Protein AF-A0A4Q5WKF8-F1 (afdb_monomer_lite)

Secondary structure (DSSP, 8-state):
-------------SSS--S-----TT-EEEEEEPP-TT-HHHHHHHHHHHHH--S--EEEEEEE-TTS-EEEEEEETTEEEEEEHHHHHHS-EEEEEEE--TT---HHHHHHHHHHTTTPPP-HHHHHHHHHHHHH---TTTHHHHGGGT---------S--TTTGGGS--HHHHHHHHTT-TTGGGS-HHHHHTSTHHHHHHHHHHTS--

pLDDT: mean 74.16, std 19.21, range [32.09, 97.62]

Sequence (211 aa):
MDKGVEAVRKVFAYPGAPAGLELQPGDAVLRRNHFRVTKRMTYVSAGVRLFTACPLNHTAIVSINERGQWVLNEAKWEGIISRPIEEALYEEHTEIVVLRDPRQVDLERIIARANAKVGTPYDLANLTIEQIHYRTGLGLCNAVKWASRGRLQPQPSWIGFTGEAAARRLQCAEYWAWVWERQNWWLYSSAEIWNDGMLHTVFNELKNKPR

Structure (mmCIF, N/CA/C/O backbone):
data_AF-A0A4Q5WKF8-F1
#
_entry.id   AF-A0A4Q5WKF8-F1
#
loop_
_atom_site.group_PDB
_atom_site.id
_atom_site.type_symbol
_atom_site.label_atom_id
_atom_site.label_alt_id
_atom_site.label_comp_id
_atom_site.label_asym_id
_atom_site.label_entity_id
_atom_site.label_seq_id
_atom_site.pdbx_PDB_ins_code
_atom_site.Cartn_x
_atom_site.Cartn_y
_atom_site.Cartn_z
_atom_site.occupancy
_atom_site.B_iso_or_equiv
_atom_site.auth_seq_id
_atom_site.auth_comp_id
_atom_site.auth_asym_id
_atom_site.auth_atom_id
_atom_site.pdbx_PDB_model_num
ATOM 1 N N . MET A 1 1 ? 0.429 -28.318 0.305 1.00 32.66 1 MET A N 1
ATOM 2 C CA . MET A 1 1 ? -0.932 -28.008 -0.178 1.00 32.66 1 MET A CA 1
ATOM 3 C C . MET A 1 1 ? -1.133 -26.522 0.026 1.00 32.66 1 MET A C 1
ATOM 5 O O . MET A 1 1 ? -1.331 -26.107 1.163 1.00 32.66 1 MET A O 1
ATOM 9 N N . ASP A 1 2 ? -0.968 -25.733 -1.035 1.00 33.34 2 ASP A N 1
ATOM 10 C CA . ASP A 1 2 ? -1.206 -24.291 -0.992 1.00 33.34 2 ASP A CA 1
ATOM 11 C C . ASP A 1 2 ? -2.693 -24.059 -0.750 1.00 33.34 2 ASP A C 1
ATOM 13 O O . ASP A 1 2 ? -3.530 -24.327 -1.612 1.00 33.34 2 ASP A O 1
ATOM 17 N N . LYS A 1 3 ? -3.035 -23.619 0.462 1.00 35.50 3 LYS A N 1
ATOM 18 C CA . LYS A 1 3 ? -4.363 -23.083 0.743 1.00 35.50 3 LYS A CA 1
ATOM 19 C C . LYS A 1 3 ? -4.459 -21.784 -0.051 1.00 35.50 3 LYS A C 1
ATOM 21 O O . LYS A 1 3 ? -3.870 -20.780 0.340 1.00 35.50 3 LYS A O 1
ATOM 26 N N . GLY A 1 4 ? -5.088 -21.880 -1.221 1.00 34.44 4 GLY A N 1
ATOM 27 C CA . GLY A 1 4 ? -5.257 -20.781 -2.160 1.00 34.44 4 GLY A CA 1
ATOM 28 C C . GLY A 1 4 ? -5.801 -19.538 -1.465 1.00 34.44 4 GLY A C 1
ATOM 29 O O . GLY A 1 4 ? -6.625 -19.629 -0.557 1.00 34.44 4 GLY A O 1
ATOM 30 N N . VAL A 1 5 ? -5.295 -18.383 -1.889 1.00 40.94 5 VAL A N 1
ATOM 31 C CA . VAL A 1 5 ? -5.781 -17.065 -1.483 1.00 40.94 5 VAL A CA 1
ATOM 32 C C . VAL A 1 5 ? -7.284 -17.006 -1.749 1.00 40.94 5 VAL A C 1
ATOM 34 O O . VAL A 1 5 ? -7.710 -17.076 -2.901 1.00 40.94 5 VAL A O 1
ATOM 37 N N . GLU A 1 6 ? -8.090 -16.882 -0.696 1.00 42.62 6 GLU A N 1
ATOM 38 C CA . GLU A 1 6 ? -9.516 -16.610 -0.836 1.00 42.62 6 GLU A CA 1
ATOM 39 C C . GLU A 1 6 ? -9.659 -15.120 -1.162 1.00 42.62 6 GLU A C 1
ATOM 41 O O . GLU A 1 6 ? -9.691 -14.258 -0.284 1.00 42.62 6 GLU A O 1
ATOM 46 N N . ALA A 1 7 ? -9.643 -14.790 -2.455 1.00 43.25 7 ALA A N 1
ATOM 47 C CA . ALA A 1 7 ? -9.924 -13.439 -2.911 1.00 43.25 7 ALA A CA 1
ATOM 48 C C . ALA A 1 7 ? -11.396 -13.148 -2.601 1.00 43.25 7 ALA A C 1
ATOM 50 O O . ALA A 1 7 ? -12.294 -13.564 -3.337 1.00 43.25 7 ALA A O 1
ATOM 51 N N . VAL A 1 8 ? -11.662 -12.466 -1.486 1.00 43.28 8 VAL A N 1
ATOM 52 C CA . VAL A 1 8 ? -13.023 -12.068 -1.134 1.00 43.28 8 VAL A CA 1
ATOM 53 C C . VAL A 1 8 ? -13.490 -11.016 -2.138 1.00 43.28 8 VAL A C 1
ATOM 55 O O . VAL A 1 8 ? -13.253 -9.817 -2.009 1.00 43.28 8 VAL A O 1
ATOM 58 N N . ARG A 1 9 ? -14.163 -11.487 -3.190 1.00 44.41 9 ARG A N 1
ATOM 59 C CA . ARG A 1 9 ? -14.850 -10.648 -4.167 1.00 44.41 9 ARG A CA 1
ATOM 60 C C . ARG A 1 9 ? -15.985 -9.911 -3.474 1.00 44.41 9 ARG A C 1
ATOM 62 O O . ARG A 1 9 ? -17.041 -10.492 -3.253 1.00 44.41 9 ARG A O 1
ATOM 69 N N . LYS A 1 10 ? -15.814 -8.612 -3.251 1.00 43.94 10 LYS A N 1
ATOM 70 C CA . LYS A 1 10 ? -16.916 -7.643 -3.252 1.00 43.94 10 LYS A CA 1
ATOM 71 C C . LYS A 1 10 ? -16.372 -6.295 -3.719 1.00 43.94 10 LYS A C 1
ATOM 73 O O . LYS A 1 10 ? -15.644 -5.610 -3.009 1.00 43.94 10 LYS A O 1
ATOM 78 N N . VAL A 1 11 ? -16.711 -5.962 -4.964 1.00 40.44 11 VAL A N 1
ATOM 79 C CA . VAL A 1 11 ? -16.582 -4.612 -5.510 1.00 40.44 11 VAL A CA 1
ATOM 80 C C . VAL A 1 11 ? -17.665 -3.774 -4.852 1.00 40.44 11 VAL A C 1
ATOM 82 O O . VAL A 1 11 ? -18.850 -4.055 -5.026 1.00 40.44 11 VAL A O 1
ATOM 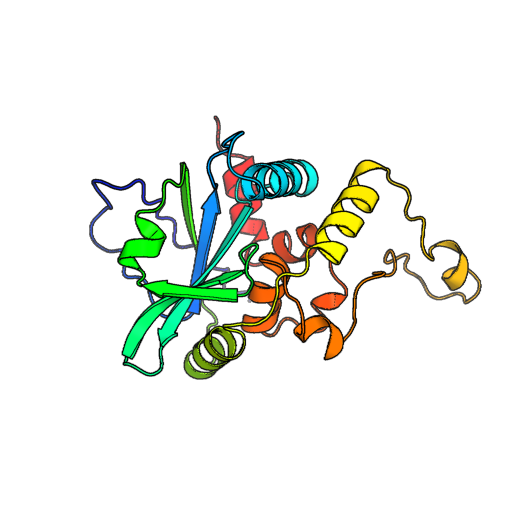85 N N . PHE A 1 12 ? -17.268 -2.760 -4.093 1.00 38.00 12 PHE A N 1
ATOM 86 C CA . PHE A 1 12 ? -18.194 -1.737 -3.635 1.00 38.00 12 PHE A CA 1
ATOM 87 C C . PHE A 1 12 ? -18.189 -0.584 -4.631 1.00 38.00 12 PHE A C 1
ATOM 89 O O . PHE A 1 12 ? -17.244 0.198 -4.689 1.00 38.00 12 PHE A O 1
ATOM 96 N N . ALA A 1 13 ? -19.264 -0.484 -5.407 1.00 33.00 13 ALA A N 1
ATOM 97 C CA . ALA A 1 13 ? -19.750 0.808 -5.859 1.00 33.00 13 ALA A CA 1
ATOM 98 C C . ALA A 1 13 ? -20.693 1.314 -4.755 1.00 33.00 13 ALA A C 1
ATOM 100 O O . ALA A 1 13 ? -21.715 0.687 -4.482 1.00 33.00 13 ALA A O 1
ATOM 101 N N . TYR A 1 14 ? -20.331 2.386 -4.053 1.00 36.75 14 TYR A N 1
ATOM 102 C CA . TYR A 1 14 ? -21.284 3.099 -3.192 1.00 36.75 14 TYR A CA 1
ATOM 103 C C . TYR A 1 14 ? -22.139 4.025 -4.075 1.00 36.75 14 TYR A C 1
ATOM 105 O O . TYR A 1 14 ? -21.575 4.606 -5.005 1.00 36.75 14 TYR A O 1
ATOM 113 N N . PRO A 1 15 ? -23.455 4.206 -3.830 1.00 32.09 15 PRO A N 1
ATOM 114 C CA . PRO A 1 15 ? -24.290 3.741 -2.715 1.00 32.09 15 PRO A CA 1
ATOM 115 C C . PRO A 1 15 ? -25.049 2.434 -3.031 1.00 32.09 15 PRO A C 1
ATOM 117 O O . PRO A 1 15 ? -25.553 2.261 -4.136 1.00 32.09 15 PRO A O 1
ATOM 120 N N . GLY A 1 16 ? -25.170 1.532 -2.044 1.00 38.59 16 GLY A N 1
ATOM 121 C CA . GLY A 1 16 ? -25.782 0.198 -2.216 1.00 38.59 16 GLY A CA 1
ATOM 122 C C . GLY A 1 16 ? -24.830 -0.984 -1.988 1.00 38.59 16 GLY A C 1
ATOM 123 O O . GLY A 1 16 ? -25.046 -2.067 -2.527 1.00 38.59 16 GLY A O 1
ATOM 124 N N . ALA A 1 17 ? -23.771 -0.782 -1.201 1.00 38.81 17 ALA A N 1
ATOM 125 C CA . ALA A 1 17 ? -22.852 -1.831 -0.781 1.00 38.81 17 ALA A CA 1
ATOM 126 C C . ALA A 1 17 ? -23.613 -3.073 -0.254 1.00 38.81 17 ALA A C 1
ATOM 128 O O . ALA A 1 17 ? -24.412 -2.925 0.672 1.00 38.81 17 ALA A O 1
ATOM 129 N N . PRO A 1 18 ? -23.415 -4.290 -0.813 1.00 40.78 18 PRO A N 1
ATOM 130 C CA . PRO A 1 18 ? -24.124 -5.477 -0.346 1.00 40.78 18 PRO A CA 1
ATOM 131 C C . PRO A 1 18 ? -23.857 -5.712 1.139 1.00 40.78 18 PRO A C 1
ATOM 133 O O . PRO A 1 18 ? -22.703 -5.689 1.573 1.00 40.78 18 PRO A O 1
ATOM 136 N N . ALA A 1 19 ? -24.918 -5.998 1.894 1.00 44.06 19 ALA A N 1
ATOM 137 C CA . ALA A 1 19 ? -24.825 -6.406 3.289 1.00 44.06 19 ALA A CA 1
ATOM 138 C C . ALA A 1 19 ? -23.724 -7.478 3.475 1.00 44.06 19 ALA A C 1
ATOM 140 O O . ALA A 1 19 ? -23.649 -8.461 2.725 1.00 44.06 19 ALA A O 1
ATOM 141 N N . GLY A 1 20 ? -22.827 -7.259 4.442 1.00 55.19 20 GLY A N 1
ATOM 142 C CA . GLY A 1 20 ? -21.888 -8.275 4.926 1.00 55.19 20 GLY A CA 1
ATOM 143 C C . GLY A 1 20 ? -20.541 -8.403 4.203 1.00 55.19 20 GLY A C 1
ATOM 144 O O . GLY A 1 20 ? -20.123 -9.526 3.940 1.00 55.19 20 GLY A O 1
ATOM 145 N N . LEU A 1 21 ? -19.849 -7.313 3.844 1.00 65.81 21 LEU A N 1
ATOM 146 C CA . LEU A 1 21 ? -18.374 -7.346 3.862 1.00 65.81 21 LEU A CA 1
ATOM 147 C C . LEU A 1 21 ? -17.905 -6.393 4.952 1.00 65.81 21 LEU A C 1
ATOM 149 O O . LEU A 1 21 ? -18.033 -5.178 4.817 1.00 65.81 21 LEU A O 1
ATOM 153 N N . GLU A 1 22 ? -17.396 -6.966 6.030 1.00 84.25 22 GLU A N 1
ATOM 154 C CA . GLU A 1 22 ? -16.802 -6.219 7.126 1.00 84.25 22 GLU A CA 1
ATOM 155 C C . GLU A 1 22 ? -15.297 -6.113 6.867 1.00 84.25 22 GLU A C 1
ATOM 157 O O . GLU A 1 22 ? -14.597 -7.131 6.757 1.00 84.25 22 GLU A O 1
ATOM 162 N N . LEU A 1 23 ? -14.820 -4.877 6.690 1.00 87.81 23 LEU A N 1
ATOM 163 C CA . LEU A 1 23 ? -13.389 -4.604 6.606 1.00 87.81 23 LEU A CA 1
ATOM 164 C C . LEU A 1 23 ? -12.732 -5.038 7.912 1.00 87.81 23 LEU A C 1
ATOM 166 O O . LEU A 1 23 ? -13.283 -4.838 8.991 1.00 87.81 23 LEU A O 1
ATOM 170 N N . GLN A 1 24 ? -11.544 -5.614 7.807 1.00 91.25 24 GLN A N 1
ATOM 171 C CA . GLN A 1 24 ? -10.726 -5.993 8.949 1.00 91.25 24 GLN A CA 1
ATOM 172 C C . GLN A 1 24 ? -9.378 -5.295 8.850 1.00 91.25 24 GLN A C 1
ATOM 174 O O . GLN A 1 24 ? -8.923 -4.999 7.740 1.00 91.25 24 GLN A O 1
ATOM 179 N N . PRO A 1 25 ? -8.709 -5.020 9.982 1.00 92.06 25 PRO A N 1
ATOM 180 C CA . PRO A 1 25 ? -7.346 -4.533 9.932 1.00 92.06 25 PRO A CA 1
ATOM 181 C C . PRO A 1 25 ? -6.483 -5.493 9.107 1.00 92.06 25 PRO A C 1
ATOM 183 O O . PRO A 1 25 ? -6.749 -6.690 9.020 1.00 92.06 25 PRO A O 1
ATOM 186 N N . GLY A 1 26 ? -5.467 -4.954 8.449 1.00 91.25 26 GLY A N 1
ATOM 187 C CA . GLY A 1 26 ? -4.621 -5.697 7.529 1.00 91.25 26 GLY A CA 1
ATOM 188 C C . GLY A 1 26 ? -5.234 -5.955 6.153 1.00 91.25 26 GLY A C 1
ATOM 189 O O . GLY A 1 26 ? -4.489 -6.365 5.271 1.00 91.25 26 GLY A O 1
ATOM 190 N N . ASP A 1 27 ? -6.521 -5.694 5.908 1.00 91.88 27 ASP A N 1
ATOM 191 C CA . ASP A 1 27 ? -7.065 -5.764 4.547 1.00 91.88 27 ASP A CA 1
ATOM 192 C C . ASP A 1 27 ? -6.348 -4.779 3.616 1.00 91.88 27 ASP A C 1
ATOM 194 O O . ASP A 1 27 ? -6.130 -3.612 3.951 1.00 91.88 27 ASP A O 1
ATOM 198 N N . ALA A 1 28 ? -6.017 -5.227 2.407 1.00 91.06 28 ALA A N 1
ATOM 199 C CA . ALA A 1 28 ? -5.519 -4.366 1.347 1.00 91.06 28 ALA A CA 1
ATOM 200 C C . ALA A 1 28 ? -6.689 -3.874 0.487 1.00 91.06 28 ALA A C 1
ATOM 202 O O . ALA A 1 28 ? -7.352 -4.651 -0.196 1.00 91.06 28 ALA A O 1
ATOM 203 N N . VAL A 1 29 ? -6.931 -2.567 0.495 1.00 91.94 29 VAL A N 1
ATOM 204 C CA . VAL A 1 29 ? -7.956 -1.915 -0.323 1.00 91.94 29 VAL A CA 1
ATOM 205 C C . VAL A 1 29 ? -7.304 -1.387 -1.591 1.00 91.94 29 VAL A C 1
ATOM 207 O O . VAL A 1 29 ? -6.683 -0.323 -1.594 1.00 91.94 29 VAL A O 1
ATOM 210 N N . LEU A 1 30 ? -7.461 -2.126 -2.679 1.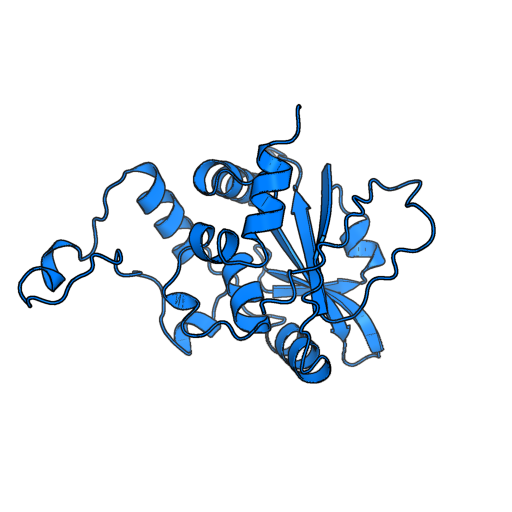00 90.12 30 LEU A N 1
ATOM 211 C CA . LEU A 1 30 ? -7.009 -1.742 -4.005 1.00 90.12 30 LEU A CA 1
ATOM 212 C C . LEU A 1 30 ? -8.061 -0.887 -4.696 1.00 90.12 30 LEU A C 1
ATOM 214 O O . LEU A 1 30 ? -9.261 -1.134 -4.577 1.00 90.12 30 LEU A O 1
ATOM 218 N N . ARG A 1 31 ? -7.617 0.117 -5.450 1.00 89.06 31 ARG A N 1
ATOM 219 C CA . ARG A 1 31 ? -8.523 1.078 -6.081 1.00 89.06 31 ARG A CA 1
ATOM 220 C C . ARG A 1 31 ? -8.119 1.405 -7.500 1.00 89.06 31 ARG A C 1
ATOM 222 O O . ARG A 1 31 ? -6.938 1.428 -7.851 1.00 89.06 31 ARG A O 1
ATOM 229 N N . ARG A 1 32 ? -9.126 1.762 -8.290 1.00 88.25 32 ARG A N 1
ATOM 230 C CA . ARG A 1 32 ? -8.959 2.457 -9.561 1.00 88.25 32 ARG A CA 1
ATOM 231 C C . ARG A 1 32 ? -9.366 3.914 -9.406 1.00 88.25 32 ARG A C 1
ATOM 233 O O . ARG A 1 32 ? -10.552 4.251 -9.369 1.00 88.25 32 ARG A O 1
ATOM 240 N N . ASN A 1 33 ? -8.365 4.786 -9.371 1.00 84.81 33 ASN A N 1
ATOM 241 C CA . ASN A 1 33 ? -8.582 6.228 -9.290 1.00 84.81 33 ASN A CA 1
ATOM 242 C C . ASN A 1 33 ? -9.036 6.810 -10.637 1.00 84.81 33 ASN A C 1
ATOM 244 O O . ASN A 1 33 ? -8.486 6.461 -11.691 1.00 84.81 33 ASN A O 1
ATOM 248 N N . HIS A 1 34 ? -9.990 7.748 -10.610 1.00 82.44 34 HIS A N 1
ATOM 249 C CA . HIS A 1 34 ? -10.393 8.490 -11.807 1.00 82.44 34 HIS A CA 1
ATOM 250 C C . HIS A 1 34 ? -9.211 9.246 -12.415 1.00 82.44 34 HIS A C 1
ATOM 252 O O . HIS A 1 34 ? -8.377 9.817 -11.707 1.00 82.44 34 HIS A O 1
ATOM 258 N N . PHE A 1 35 ? -9.163 9.295 -13.746 1.00 78.06 35 PHE A N 1
ATOM 259 C CA . PHE A 1 35 ? -8.297 10.252 -14.416 1.00 78.06 35 PHE A CA 1
ATOM 260 C C . PHE A 1 35 ? -8.929 11.646 -14.349 1.00 78.06 35 PHE A C 1
ATOM 262 O O . PHE A 1 35 ? -10.090 11.806 -14.716 1.00 78.06 35 PHE A O 1
ATOM 269 N N . ARG A 1 36 ? -8.185 12.651 -13.881 1.00 80.75 36 ARG A N 1
ATOM 270 C CA . ARG A 1 36 ? -8.632 14.047 -13.851 1.00 80.75 36 ARG A CA 1
ATOM 271 C C . ARG A 1 36 ? -7.479 14.945 -14.253 1.00 80.75 36 ARG A C 1
ATOM 273 O O . ARG A 1 36 ? -6.543 15.119 -13.481 1.00 80.75 36 ARG A O 1
ATOM 280 N N . VAL A 1 37 ? -7.607 15.588 -15.408 1.00 76.12 37 VAL A N 1
ATOM 281 C CA . VAL A 1 37 ? -6.587 16.475 -15.997 1.00 76.12 37 VAL A CA 1
ATOM 282 C C . VAL A 1 37 ? -6.038 17.506 -14.996 1.00 76.12 37 VAL A C 1
ATOM 284 O O . VAL A 1 37 ? -4.857 17.840 -15.044 1.00 76.12 37 VAL A O 1
ATOM 287 N N . THR A 1 38 ? -6.864 17.965 -14.049 1.00 79.25 38 THR A N 1
ATOM 288 C CA . THR A 1 38 ? -6.512 18.959 -13.023 1.00 79.25 38 THR A CA 1
ATOM 289 C C . THR A 1 38 ? -5.707 18.413 -11.838 1.00 79.25 38 THR A C 1
ATOM 291 O O . THR A 1 38 ? -5.114 19.191 -11.095 1.00 79.25 38 THR A O 1
ATOM 294 N N . LYS A 1 39 ? -5.660 17.091 -11.631 1.00 79.81 39 LYS A N 1
ATOM 295 C CA . LYS A 1 39 ? -4.983 16.458 -10.489 1.00 79.81 39 LYS A CA 1
ATOM 296 C C . LYS A 1 39 ? -3.713 15.740 -10.948 1.00 79.81 39 LYS A C 1
ATOM 298 O O . LYS A 1 39 ? -3.789 14.729 -11.645 1.00 79.81 39 LYS A O 1
ATOM 303 N N . ARG A 1 40 ? -2.545 16.206 -10.481 1.00 77.06 40 ARG A N 1
ATOM 304 C CA . ARG A 1 40 ? -1.208 15.665 -10.827 1.00 77.06 40 ARG A CA 1
ATOM 305 C C . ARG A 1 40 ? -1.100 14.145 -10.657 1.00 77.06 40 ARG A C 1
ATOM 307 O O . ARG A 1 40 ? -0.621 13.459 -11.555 1.00 77.06 40 ARG A O 1
ATOM 314 N N . MET A 1 41 ? -1.632 13.605 -9.558 1.00 77.62 41 MET A N 1
ATOM 315 C CA . MET A 1 41 ? -1.588 12.163 -9.273 1.00 77.62 41 MET A CA 1
ATOM 316 C C . MET A 1 41 ? -2.332 11.293 -10.280 1.00 77.62 41 MET A C 1
ATOM 318 O O . MET A 1 41 ? -2.085 10.091 -10.356 1.00 77.62 41 MET A O 1
ATOM 322 N N . THR A 1 42 ? -3.223 11.871 -11.081 1.00 80.81 42 THR A N 1
ATOM 323 C CA . THR A 1 42 ? -3.981 11.085 -12.048 1.00 80.81 42 THR A CA 1
ATOM 324 C C . THR A 1 42 ? -3.160 10.714 -13.280 1.00 80.81 42 THR A C 1
ATOM 326 O O . THR A 1 42 ? -3.388 9.648 -13.847 1.00 80.81 42 THR A O 1
ATOM 329 N N . TYR A 1 43 ? -2.149 11.516 -13.637 1.00 81.31 43 TYR A N 1
ATOM 330 C CA . TYR A 1 43 ? -1.173 11.176 -14.676 1.00 81.31 43 TYR A CA 1
ATOM 331 C C . TYR A 1 43 ? -0.270 10.033 -14.228 1.00 81.31 43 TYR A C 1
ATOM 333 O O . TYR A 1 43 ? -0.112 9.061 -14.961 1.00 81.31 43 TYR A O 1
ATOM 341 N N . VAL A 1 44 ? 0.230 10.103 -12.991 1.00 81.81 44 VAL A N 1
ATOM 342 C CA . VAL A 1 44 ? 0.966 9.006 -12.343 1.00 81.81 44 VAL A CA 1
ATOM 343 C C . VAL A 1 44 ? 0.123 7.733 -12.347 1.00 81.81 44 VAL A C 1
ATOM 345 O O . VAL A 1 44 ? 0.541 6.704 -12.863 1.00 81.81 44 VAL A O 1
ATOM 348 N N . SER A 1 45 ? -1.110 7.838 -11.861 1.00 82.69 45 SER A N 1
ATOM 349 C CA . SER A 1 45 ? -2.106 6.769 -11.857 1.00 82.69 45 SER A CA 1
ATOM 350 C C . SER A 1 45 ? -2.375 6.183 -13.246 1.00 82.69 45 SER A C 1
ATOM 352 O O . SER A 1 45 ? -2.575 4.978 -13.366 1.00 82.69 45 SER A O 1
ATOM 354 N N . ALA A 1 46 ? -2.428 7.008 -14.294 1.00 83.56 46 ALA A N 1
ATOM 355 C CA . ALA A 1 46 ? -2.611 6.548 -15.667 1.00 83.56 46 ALA A CA 1
ATOM 356 C C . ALA A 1 46 ? -1.363 5.835 -16.200 1.00 83.56 46 ALA A C 1
ATOM 358 O O . ALA A 1 46 ? -1.503 4.785 -16.821 1.00 83.56 46 ALA A O 1
ATOM 359 N N . GLY A 1 47 ? -0.172 6.365 -15.904 1.00 79.94 47 GLY A N 1
ATOM 360 C CA . GLY A 1 47 ? 1.107 5.732 -16.213 1.00 79.94 47 GLY A CA 1
ATOM 361 C C . GLY A 1 47 ? 1.213 4.354 -15.571 1.00 79.94 47 GLY A C 1
ATOM 362 O O . GLY A 1 47 ? 1.424 3.379 -16.281 1.00 79.94 47 GLY A O 1
ATOM 363 N N . VAL A 1 48 ? 0.953 4.247 -14.263 1.00 78.62 48 VAL A N 1
ATOM 364 C CA . VAL A 1 48 ? 0.946 2.962 -13.544 1.00 78.62 48 VAL A CA 1
ATOM 365 C C . VAL A 1 48 ? 0.054 1.952 -14.261 1.00 78.62 48 VAL A C 1
ATOM 367 O O . VAL A 1 48 ? 0.548 0.897 -14.632 1.00 78.62 48 VAL A O 1
ATOM 370 N N . ARG A 1 49 ? -1.210 2.290 -14.563 1.00 81.31 49 ARG A N 1
ATOM 371 C CA . ARG A 1 49 ? -2.118 1.367 -15.276 1.00 81.31 49 ARG A CA 1
ATOM 372 C C . ARG A 1 49 ? -1.605 0.944 -16.649 1.00 81.31 49 ARG A C 1
ATOM 374 O O . ARG A 1 49 ? -1.805 -0.197 -17.053 1.00 81.31 49 ARG A O 1
ATOM 381 N N . LEU A 1 50 ? -0.996 1.875 -17.383 1.00 80.19 50 LEU A N 1
ATOM 382 C CA . LEU A 1 50 ? -0.452 1.602 -18.708 1.00 80.19 50 LEU A CA 1
ATOM 383 C C . LEU A 1 50 ? 0.720 0.616 -18.632 1.00 80.19 50 LEU A C 1
ATOM 385 O O . LEU A 1 50 ? 0.762 -0.323 -19.419 1.00 80.19 50 LEU A O 1
ATOM 389 N N . PHE A 1 51 ? 1.645 0.811 -17.689 1.00 72.62 51 PHE A N 1
ATOM 390 C CA . PHE A 1 51 ? 2.877 0.020 -17.609 1.00 72.62 51 PHE A CA 1
ATOM 391 C C . PHE A 1 51 ? 2.711 -1.308 -16.878 1.00 72.62 51 PHE A C 1
ATOM 393 O O . PHE A 1 51 ? 3.340 -2.289 -17.256 1.00 72.62 51 PHE A O 1
ATOM 400 N N . THR A 1 52 ? 1.847 -1.373 -15.866 1.00 71.31 52 THR A N 1
ATOM 401 C CA . THR A 1 52 ? 1.574 -2.626 -15.148 1.00 71.31 52 THR A CA 1
ATOM 402 C C . THR A 1 52 ? 0.515 -3.479 -15.847 1.00 71.31 52 THR A C 1
ATOM 404 O O . THR A 1 52 ? 0.270 -4.607 -15.427 1.00 71.31 52 THR A O 1
ATOM 407 N N . ALA A 1 53 ? -0.144 -2.942 -16.886 1.00 76.69 53 ALA A N 1
ATOM 408 C CA . ALA A 1 53 ? -1.331 -3.521 -17.519 1.00 76.69 53 ALA A CA 1
ATOM 409 C C . ALA A 1 53 ? -2.452 -3.866 -16.516 1.00 76.69 53 ALA A C 1
ATOM 411 O O . ALA A 1 53 ? -3.296 -4.726 -16.780 1.00 76.69 53 ALA A O 1
ATOM 412 N N . CYS A 1 54 ? -2.469 -3.183 -15.370 1.00 76.25 54 CYS A N 1
ATOM 413 C CA . CYS A 1 54 ? -3.428 -3.391 -14.303 1.00 76.25 54 CYS A CA 1
ATOM 414 C C . CYS A 1 54 ? -4.458 -2.250 -14.268 1.00 76.25 54 CYS A C 1
ATOM 416 O O . CYS A 1 54 ? -4.078 -1.080 -14.350 1.00 76.25 54 CYS A O 1
ATOM 418 N N . PRO A 1 55 ? -5.767 -2.536 -14.131 1.00 82.69 55 PRO A N 1
ATOM 419 C CA . PRO A 1 55 ? -6.774 -1.486 -13.986 1.00 82.69 55 PRO A CA 1
ATOM 420 C C . PRO A 1 55 ? -6.710 -0.775 -12.626 1.00 82.69 55 PRO A C 1
ATOM 422 O O . PRO A 1 55 ? -7.056 0.405 -12.550 1.00 82.69 55 PRO A O 1
ATOM 425 N N . LEU A 1 56 ? -6.262 -1.463 -11.575 1.00 85.62 56 LEU A N 1
ATOM 426 C CA . LEU A 1 56 ? -6.058 -0.905 -10.240 1.00 85.62 56 LEU A CA 1
ATOM 427 C C . LEU A 1 56 ? -4.676 -0.249 -10.178 1.00 85.62 56 LEU A C 1
ATOM 429 O O . LEU A 1 56 ? -3.715 -0.718 -10.779 1.00 85.62 56 LEU A O 1
ATOM 433 N N . ASN A 1 57 ? -4.564 0.876 -9.491 1.00 85.69 57 ASN A N 1
ATOM 434 C CA . ASN A 1 57 ? -3.340 1.682 -9.529 1.00 85.69 57 ASN A CA 1
ATOM 435 C C . ASN A 1 57 ? -2.994 2.347 -8.212 1.00 85.69 57 ASN A C 1
ATOM 437 O O . ASN A 1 57 ? -2.159 3.249 -8.163 1.00 85.69 57 ASN A O 1
ATOM 441 N N . HIS A 1 58 ? -3.686 1.929 -7.168 1.00 91.12 58 HIS A N 1
ATOM 442 C CA . HIS A 1 58 ? -3.513 2.459 -5.846 1.00 91.12 58 HIS A CA 1
ATOM 443 C C . HIS A 1 58 ? -3.901 1.399 -4.835 1.00 91.12 58 HIS A C 1
ATOM 445 O O . HIS A 1 58 ? -4.799 0.595 -5.092 1.00 91.12 58 HIS A O 1
ATOM 451 N N . THR A 1 59 ? -3.241 1.425 -3.685 1.00 92.50 59 THR A N 1
ATOM 452 C CA . THR A 1 59 ? -3.573 0.548 -2.570 1.00 92.50 59 THR A CA 1
ATOM 453 C C . THR A 1 59 ? -3.518 1.313 -1.270 1.00 92.50 59 THR A C 1
ATOM 455 O O . THR A 1 59 ? -2.678 2.195 -1.079 1.00 92.50 59 THR A O 1
ATOM 458 N N . ALA A 1 60 ? -4.400 0.917 -0.370 1.00 95.12 60 ALA A N 1
ATOM 459 C CA . ALA A 1 60 ? -4.379 1.292 1.025 1.00 95.12 60 ALA A CA 1
ATOM 460 C C . ALA A 1 60 ? -4.383 0.030 1.890 1.00 95.12 60 ALA A C 1
ATOM 462 O O . ALA A 1 60 ? -4.792 -1.035 1.427 1.00 95.12 60 ALA A O 1
ATOM 463 N N . ILE A 1 61 ? -3.945 0.155 3.135 1.00 95.62 61 ILE A N 1
ATOM 464 C CA . ILE A 1 61 ? -4.049 -0.888 4.154 1.00 95.62 61 ILE A CA 1
ATOM 465 C C . ILE A 1 61 ? -5.051 -0.425 5.206 1.00 95.62 61 ILE A C 1
ATOM 467 O O . ILE A 1 61 ? -4.921 0.683 5.732 1.00 95.62 61 ILE A O 1
ATOM 471 N N . VAL A 1 62 ? -6.036 -1.267 5.512 1.00 95.62 62 VAL A N 1
ATOM 472 C CA . VAL A 1 62 ? -6.927 -1.073 6.657 1.00 95.62 62 VAL A CA 1
ATOM 473 C C . VAL A 1 62 ? -6.122 -1.228 7.934 1.00 95.62 62 VAL A C 1
ATOM 475 O O . VAL A 1 62 ? -5.400 -2.204 8.115 1.00 95.62 62 VAL A O 1
ATOM 478 N N . SER A 1 63 ? -6.234 -0.261 8.830 1.00 96.50 63 SER A N 1
ATOM 479 C CA . SER A 1 63 ? -5.525 -0.254 10.103 1.00 96.50 63 SER A CA 1
ATOM 480 C C . SER A 1 63 ? -6.403 0.358 11.190 1.00 96.50 63 SER A C 1
ATOM 482 O O . SER A 1 63 ? -7.478 0.900 10.923 1.00 96.50 63 SER A O 1
ATOM 484 N N . ILE A 1 64 ? -5.921 0.280 12.424 1.00 95.56 64 ILE A N 1
ATOM 485 C CA . ILE A 1 64 ? -6.464 1.000 13.570 1.00 95.56 64 ILE A CA 1
ATOM 486 C C . ILE A 1 64 ? -5.348 1.912 14.075 1.00 95.56 64 ILE A C 1
ATOM 488 O O . ILE A 1 64 ? -4.228 1.451 14.301 1.00 95.56 64 ILE A O 1
ATOM 492 N N . ASN A 1 65 ? -5.611 3.212 14.188 1.00 95.12 65 ASN A N 1
ATOM 493 C CA . ASN A 1 65 ? -4.610 4.170 14.659 1.00 95.12 65 ASN A CA 1
ATOM 494 C C . ASN A 1 65 ? -4.451 4.127 16.194 1.00 95.12 65 ASN A C 1
ATOM 496 O O . ASN A 1 65 ? -5.195 3.445 16.896 1.00 95.12 65 ASN A O 1
ATOM 500 N N . GLU A 1 66 ? 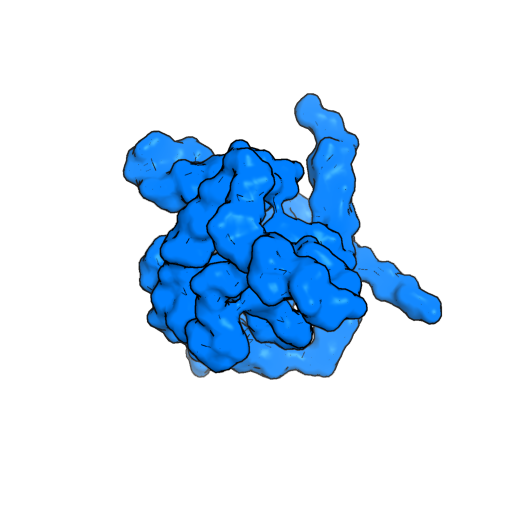-3.510 4.904 16.737 1.00 94.12 66 GLU A N 1
ATOM 501 C CA . GLU A 1 66 ? -3.239 4.979 18.187 1.00 94.12 66 GLU A CA 1
ATOM 502 C C . GLU A 1 66 ? -4.448 5.426 19.030 1.00 94.12 66 GLU A C 1
ATOM 504 O O . GLU A 1 66 ? -4.474 5.228 20.241 1.00 94.12 66 GLU A O 1
ATOM 509 N N . ARG A 1 67 ? -5.467 6.022 18.399 1.00 94.75 67 ARG A N 1
ATOM 510 C CA . ARG A 1 67 ? -6.716 6.457 19.040 1.00 94.75 67 ARG A CA 1
ATOM 511 C C . ARG A 1 67 ? -7.830 5.411 18.944 1.00 94.75 67 ARG A C 1
ATOM 513 O O . ARG A 1 67 ? -8.964 5.714 19.301 1.00 94.75 67 ARG A O 1
ATOM 520 N N . GLY A 1 68 ? -7.549 4.218 18.418 1.00 94.50 68 GLY A N 1
ATOM 521 C CA . GLY A 1 68 ? -8.554 3.176 18.206 1.00 94.50 68 GLY A CA 1
ATOM 522 C C . GLY A 1 68 ? -9.485 3.435 17.016 1.00 94.50 68 GLY A C 1
ATOM 523 O O . GLY A 1 68 ? -10.503 2.759 16.886 1.00 94.50 68 GLY A O 1
ATOM 524 N N . GLN A 1 69 ? -9.179 4.406 16.149 1.00 94.94 69 GLN A N 1
ATOM 525 C CA . GLN A 1 69 ? -10.014 4.722 14.988 1.00 94.94 69 GLN A CA 1
ATOM 526 C C . GLN A 1 69 ? -9.606 3.882 13.782 1.00 94.94 69 GLN A C 1
ATOM 528 O O . GLN A 1 69 ? -8.416 3.716 13.502 1.00 94.94 69 GLN A O 1
ATOM 533 N N . TRP A 1 70 ? -10.602 3.417 13.036 1.00 95.56 70 TRP A N 1
ATOM 534 C CA . TRP A 1 70 ? -10.408 2.714 11.778 1.00 95.56 70 TRP A CA 1
ATOM 535 C C . TRP A 1 70 ? -9.932 3.672 10.691 1.00 95.56 70 TRP A C 1
ATOM 537 O O . TRP A 1 70 ? -10.565 4.691 10.406 1.00 95.56 70 TRP A O 1
ATOM 547 N N . VAL A 1 71 ? -8.805 3.336 10.078 1.00 96.56 71 VAL A N 1
ATOM 548 C CA . VAL A 1 71 ? -8.141 4.190 9.096 1.00 96.56 71 VAL A CA 1
ATOM 549 C C . VAL A 1 71 ? -7.676 3.398 7.882 1.00 96.56 71 VAL A C 1
ATOM 551 O O . VAL A 1 71 ? -7.467 2.187 7.940 1.00 96.56 71 VAL A O 1
ATOM 554 N N . LEU A 1 72 ? -7.484 4.109 6.775 1.00 96.50 72 LEU A N 1
ATOM 555 C CA . LEU A 1 72 ? -6.765 3.641 5.601 1.00 96.50 72 LEU A CA 1
ATOM 556 C C . LEU A 1 72 ? -5.424 4.350 5.541 1.00 96.50 72 LEU A C 1
ATOM 558 O O . LEU A 1 72 ? -5.361 5.572 5.392 1.00 96.50 72 LEU A O 1
ATOM 562 N N . ASN A 1 73 ? -4.361 3.560 5.650 1.00 97.62 73 ASN A N 1
ATOM 563 C CA . ASN A 1 73 ? -3.009 4.039 5.438 1.00 97.62 73 ASN A CA 1
ATOM 564 C C . ASN A 1 73 ? -2.628 3.812 3.979 1.00 97.62 73 ASN A C 1
ATOM 566 O O . ASN A 1 73 ? -2.758 2.704 3.458 1.00 97.62 73 ASN A O 1
ATOM 570 N N . GLU A 1 74 ? -2.173 4.852 3.296 1.00 95.06 74 GLU A N 1
ATOM 571 C CA . GLU A 1 74 ? -1.924 4.805 1.857 1.00 95.06 74 GLU A CA 1
ATOM 572 C C . GLU A 1 74 ? -0.797 5.749 1.450 1.00 95.06 74 GLU A C 1
ATOM 574 O O . GLU A 1 74 ? -0.663 6.848 1.984 1.00 95.06 74 GLU A O 1
ATOM 579 N N . ALA A 1 75 ? 0.004 5.332 0.470 1.00 93.56 75 ALA A N 1
ATOM 580 C CA . ALA A 1 75 ? 1.058 6.162 -0.099 1.00 93.56 75 ALA A CA 1
ATOM 581 C C . ALA A 1 75 ? 0.478 7.064 -1.201 1.00 93.56 75 ALA A C 1
ATOM 583 O O . ALA A 1 75 ? 0.171 6.588 -2.297 1.00 93.56 75 ALA A O 1
ATOM 584 N N . LYS A 1 76 ? 0.333 8.362 -0.924 1.00 90.88 76 LYS A N 1
ATOM 585 C CA . LYS A 1 76 ? -0.048 9.407 -1.891 1.00 90.88 76 LYS A CA 1
ATOM 586 C C . LYS A 1 76 ? 1.133 10.332 -2.174 1.00 90.88 76 LYS A C 1
ATOM 588 O O . LYS A 1 76 ? 2.187 10.183 -1.574 1.00 90.88 76 LYS A O 1
ATOM 593 N N . TRP A 1 77 ? 0.965 11.295 -3.080 1.00 86.94 77 TRP A N 1
ATOM 594 C CA . TRP A 1 77 ? 2.016 12.252 -3.456 1.00 86.94 77 TRP A CA 1
ATOM 595 C C . TRP A 1 77 ? 2.684 12.933 -2.254 1.00 86.94 77 TRP A C 1
ATOM 597 O O . TRP A 1 77 ? 3.893 13.142 -2.242 1.00 86.94 77 TRP A O 1
ATOM 607 N N . GLU A 1 78 ? 1.884 13.279 -1.251 1.00 90.62 78 GLU A N 1
ATOM 608 C CA . GLU A 1 78 ? 2.292 13.949 -0.019 1.00 90.62 78 GLU A CA 1
ATOM 609 C C . GLU A 1 78 ? 3.110 13.038 0.911 1.00 90.62 78 GLU A C 1
ATOM 611 O O . GLU A 1 78 ? 3.748 13.518 1.845 1.00 90.62 78 GLU A O 1
ATOM 616 N N . GLY A 1 79 ? 3.112 11.731 0.644 1.00 94.19 79 GLY A N 1
ATOM 617 C CA . GLY A 1 79 ? 3.693 10.692 1.477 1.00 94.19 79 GLY A CA 1
ATOM 618 C C . GLY A 1 79 ? 2.666 9.645 1.884 1.00 94.19 79 GLY A C 1
ATOM 619 O O . GLY A 1 79 ? 1.556 9.568 1.353 1.00 94.19 79 GLY A O 1
ATOM 620 N N . ILE A 1 80 ? 3.050 8.815 2.843 1.00 96.19 80 ILE A N 1
ATOM 621 C CA . ILE A 1 80 ? 2.142 7.869 3.476 1.00 96.19 80 ILE A CA 1
ATOM 622 C C . ILE A 1 80 ? 1.271 8.643 4.454 1.00 96.19 80 ILE A C 1
ATOM 624 O O . ILE A 1 80 ? 1.763 9.221 5.420 1.00 96.19 80 ILE A O 1
ATOM 628 N N . ILE A 1 81 ? -0.028 8.648 4.198 1.00 96.44 81 ILE A N 1
ATOM 629 C CA . ILE A 1 81 ? -1.019 9.334 5.019 1.00 96.44 81 ILE A CA 1
ATOM 630 C C . ILE A 1 81 ? -1.960 8.319 5.655 1.00 96.44 81 ILE A C 1
ATOM 632 O O . ILE A 1 81 ? -2.128 7.215 5.141 1.00 96.44 81 ILE A O 1
ATOM 636 N N . SER A 1 82 ? -2.580 8.717 6.761 1.00 97.12 82 SER A N 1
ATOM 637 C CA . SER A 1 82 ? -3.626 7.960 7.442 1.00 97.12 82 SER A CA 1
ATOM 638 C C . SER A 1 82 ? -4.909 8.772 7.416 1.00 97.12 82 SER A C 1
ATOM 640 O O . SER A 1 82 ? -4.885 9.962 7.739 1.00 97.12 82 SER A O 1
ATOM 642 N N . ARG A 1 83 ? -6.014 8.155 7.004 1.00 95.44 83 ARG A N 1
ATOM 643 C CA . ARG A 1 83 ? -7.320 8.819 6.908 1.00 95.44 83 ARG A CA 1
ATOM 644 C C . ARG A 1 83 ? -8.425 7.928 7.452 1.00 95.44 83 ARG A C 1
ATOM 646 O O . ARG A 1 83 ? -8.318 6.717 7.269 1.00 95.44 83 ARG A O 1
ATOM 653 N N . PRO A 1 84 ? -9.484 8.482 8.064 1.00 94.38 84 PRO A N 1
ATOM 654 C CA . PRO A 1 84 ? -10.662 7.700 8.433 1.00 94.38 84 PRO A CA 1
ATOM 655 C C . PRO A 1 84 ? -11.180 6.883 7.245 1.00 94.38 84 PRO A C 1
ATOM 657 O O . PRO A 1 84 ? -11.194 7.382 6.113 1.00 94.38 84 PRO A O 1
ATOM 660 N N . ILE A 1 85 ? -11.577 5.629 7.487 1.00 90.81 85 ILE A N 1
ATOM 661 C CA . ILE A 1 85 ? -12.053 4.724 6.426 1.00 90.81 85 ILE A CA 1
ATOM 662 C C . ILE A 1 85 ? -13.185 5.367 5.629 1.00 90.81 85 ILE A C 1
ATOM 664 O O . ILE A 1 85 ? -13.186 5.289 4.403 1.00 90.81 85 ILE A O 1
ATOM 668 N N . GLU A 1 86 ? -14.119 6.022 6.310 1.00 85.12 86 GLU A N 1
ATOM 669 C CA . GLU A 1 86 ? -15.293 6.632 5.703 1.00 85.12 86 GLU A CA 1
ATOM 670 C C . GLU A 1 86 ? -14.863 7.687 4.684 1.00 85.12 86 GLU A C 1
ATOM 672 O O . GLU A 1 86 ? -15.164 7.563 3.499 1.00 85.12 86 GLU A O 1
ATOM 677 N N . GLU A 1 87 ? -14.073 8.675 5.113 1.00 87.81 87 GLU A N 1
ATOM 678 C CA . GLU A 1 87 ? -13.551 9.734 4.241 1.00 87.81 87 GLU A CA 1
ATOM 679 C C . GLU A 1 87 ? -12.775 9.152 3.054 1.00 87.81 87 GLU A C 1
ATOM 681 O O . GLU A 1 87 ? -12.971 9.546 1.902 1.00 87.81 87 GLU A O 1
ATOM 686 N N . ALA A 1 88 ? -11.902 8.185 3.330 1.00 87.06 88 ALA A N 1
ATOM 687 C CA . ALA A 1 88 ? -11.035 7.612 2.323 1.00 87.06 88 ALA A CA 1
ATOM 688 C C . ALA A 1 88 ? -11.795 6.766 1.294 1.00 87.06 88 ALA A C 1
ATOM 690 O O . ALA A 1 88 ? -11.324 6.674 0.163 1.00 87.06 88 ALA A O 1
ATOM 691 N N . LEU A 1 89 ? -12.921 6.143 1.653 1.00 83.50 89 LEU A N 1
ATOM 692 C CA . LEU A 1 89 ? -13.760 5.374 0.727 1.00 83.50 89 LEU A CA 1
ATOM 693 C C . LEU A 1 89 ? -14.763 6.245 -0.043 1.00 83.50 89 LEU A C 1
ATOM 695 O O . LEU A 1 89 ? -15.137 5.863 -1.149 1.00 83.50 89 LEU A O 1
ATOM 699 N N . TYR A 1 90 ? -15.172 7.398 0.503 1.00 76.56 90 TYR A N 1
ATOM 700 C CA . TYR A 1 90 ? -16.051 8.360 -0.182 1.00 76.56 90 TYR A CA 1
ATOM 701 C C . TYR A 1 90 ? -15.347 9.170 -1.277 1.00 76.56 90 TYR A C 1
ATOM 703 O O . TYR A 1 90 ? -16.011 9.860 -2.055 1.00 76.56 90 TYR A O 1
ATOM 711 N N . GLU A 1 91 ? -14.018 9.106 -1.371 1.00 74.94 91 GLU A N 1
ATOM 712 C CA . GLU A 1 91 ? -13.320 9.644 -2.532 1.00 74.94 91 GLU A CA 1
ATOM 713 C C . GLU A 1 91 ? -13.829 8.988 -3.822 1.00 74.94 91 GLU A C 1
ATOM 715 O O . GLU A 1 91 ? -14.091 7.789 -3.884 1.00 74.94 91 GLU A O 1
ATOM 720 N N . GLU A 1 92 ? -13.966 9.784 -4.884 1.00 67.12 92 GLU A N 1
ATOM 721 C CA . GLU A 1 92 ? -14.414 9.267 -6.173 1.00 67.12 92 GLU A CA 1
ATOM 722 C C . GLU A 1 92 ? -13.399 8.243 -6.712 1.00 67.12 92 GLU A C 1
ATOM 724 O O . GLU A 1 92 ? -12.329 8.596 -7.233 1.00 67.12 92 GLU A O 1
ATOM 729 N N . HIS A 1 93 ? -13.761 6.967 -6.598 1.00 73.69 93 HIS A N 1
ATOM 730 C CA . HIS A 1 93 ? -13.077 5.814 -7.163 1.00 73.69 93 HIS A CA 1
ATOM 731 C C . HIS A 1 93 ? -14.028 5.097 -8.120 1.00 73.69 93 HIS A C 1
ATOM 733 O O . HIS A 1 93 ? -15.202 4.909 -7.820 1.00 73.69 93 HIS A O 1
ATOM 739 N N . THR A 1 94 ? -13.512 4.654 -9.267 1.00 70.06 94 THR A N 1
ATOM 740 C CA . THR A 1 94 ? -14.326 3.877 -10.223 1.00 70.06 94 THR A CA 1
ATOM 741 C C . THR A 1 94 ? -14.506 2.422 -9.805 1.00 70.06 94 THR A C 1
ATOM 743 O O . THR A 1 94 ? -15.435 1.764 -10.256 1.00 70.06 94 THR A O 1
ATOM 746 N N . GLU A 1 95 ? -13.576 1.898 -9.008 1.00 83.94 95 GLU A N 1
ATOM 747 C CA . GLU A 1 95 ? -13.533 0.490 -8.633 1.00 83.94 95 GLU A CA 1
ATOM 748 C C . GLU A 1 95 ? -12.725 0.337 -7.347 1.00 83.94 95 GLU A C 1
ATOM 750 O O . GLU A 1 95 ? -11.670 0.966 -7.197 1.00 83.94 95 GLU A O 1
ATOM 755 N N . ILE A 1 96 ? -13.224 -0.496 -6.438 1.00 85.94 96 ILE A N 1
ATOM 756 C CA . ILE A 1 96 ? -12.571 -0.862 -5.183 1.00 85.94 96 ILE A CA 1
ATOM 757 C C . ILE A 1 96 ? -12.573 -2.384 -5.091 1.00 85.94 96 ILE A C 1
ATOM 759 O O . ILE A 1 96 ? -13.606 -3.016 -5.305 1.00 85.94 96 ILE A O 1
ATOM 763 N N . VAL A 1 97 ? -11.423 -2.961 -4.763 1.00 86.00 97 VAL A N 1
ATOM 764 C CA . VAL A 1 97 ? -11.245 -4.390 -4.511 1.00 86.00 97 VAL A CA 1
ATOM 765 C C . VAL A 1 97 ? -10.578 -4.540 -3.153 1.00 86.00 97 VAL A C 1
ATOM 767 O O . VAL A 1 97 ? -9.561 -3.906 -2.892 1.00 86.00 97 VAL A O 1
ATOM 770 N N . VAL A 1 98 ? -11.148 -5.368 -2.284 1.00 87.44 98 VAL A N 1
ATOM 771 C CA . VAL A 1 98 ? -10.570 -5.666 -0.970 1.00 87.44 98 VAL A CA 1
ATOM 772 C C . VAL A 1 98 ? -9.904 -7.028 -1.036 1.00 87.44 98 VAL A C 1
ATOM 774 O O . VAL A 1 98 ? -10.534 -8.001 -1.442 1.00 87.44 98 VAL A O 1
ATOM 777 N N . LEU A 1 99 ? -8.637 -7.095 -0.641 1.00 85.25 99 LEU A N 1
ATOM 778 C CA . LEU A 1 99 ? -7.888 -8.336 -0.523 1.00 85.25 99 LEU A CA 1
ATOM 779 C C . LEU A 1 99 ? -7.532 -8.610 0.925 1.00 85.25 99 LEU A C 1
ATOM 781 O O . LEU A 1 99 ? -7.005 -7.742 1.620 1.00 85.25 99 LEU A O 1
ATOM 785 N N . ARG A 1 100 ? -7.736 -9.859 1.328 1.00 84.50 100 ARG A N 1
ATOM 786 C CA . ARG A 1 100 ? -7.329 -10.390 2.622 1.00 84.50 100 ARG A CA 1
ATOM 787 C C . ARG A 1 100 ? -6.391 -11.560 2.371 1.00 84.50 100 ARG A C 1
ATOM 789 O O . ARG A 1 100 ? -6.746 -12.475 1.632 1.00 84.50 100 ARG A O 1
ATOM 796 N N . ASP A 1 101 ? -5.189 -11.528 2.944 1.00 78.12 101 ASP A N 1
ATOM 797 C CA . ASP A 1 101 ? -4.335 -12.720 2.940 1.00 78.12 101 ASP A CA 1
ATOM 798 C C . ASP A 1 101 ? -4.904 -13.693 3.985 1.00 78.12 101 ASP A C 1
ATOM 800 O O . ASP A 1 101 ? -4.892 -13.362 5.172 1.00 78.12 101 ASP A O 1
ATOM 804 N N . PRO A 1 102 ? -5.382 -14.890 3.605 1.00 71.12 102 PRO A N 1
ATOM 805 C CA . PRO A 1 102 ? -5.923 -15.845 4.572 1.00 71.12 102 PRO A CA 1
ATOM 806 C C . PRO A 1 102 ? -4.867 -16.335 5.568 1.00 71.12 102 PRO A C 1
ATOM 808 O O . PRO A 1 102 ? -5.206 -16.946 6.578 1.00 71.12 102 PRO A O 1
ATOM 811 N N . ARG A 1 103 ? -3.579 -16.102 5.285 1.00 69.25 103 ARG A N 1
ATOM 812 C CA . ARG A 1 103 ? -2.494 -16.483 6.180 1.00 69.25 103 ARG A CA 1
ATOM 813 C C . ARG A 1 103 ? -2.285 -15.495 7.311 1.00 69.25 103 ARG A C 1
ATOM 815 O O . ARG A 1 103 ? -1.606 -15.931 8.221 1.00 69.25 103 ARG A O 1
ATOM 822 N N . GLN A 1 104 ? -2.790 -14.248 7.244 1.00 65.06 104 GLN A N 1
ATOM 823 C CA . GLN A 1 104 ? -2.577 -13.133 8.199 1.00 65.06 104 GLN A CA 1
ATOM 824 C C . GLN A 1 104 ? -2.090 -13.602 9.582 1.00 65.06 104 GLN A C 1
ATOM 826 O O . GLN A 1 104 ? -2.874 -13.794 10.507 1.00 65.06 104 GLN A O 1
ATOM 831 N N . VAL A 1 105 ? -0.779 -13.849 9.697 1.00 65.81 105 VAL A N 1
ATOM 832 C CA . VAL A 1 105 ? -0.264 -14.660 10.816 1.00 65.81 105 VAL A CA 1
ATOM 833 C C . VAL A 1 105 ? -0.112 -13.796 12.069 1.00 65.81 105 VAL A C 1
ATOM 835 O O . VAL A 1 105 ? -0.088 -14.312 13.179 1.00 65.81 105 VAL A O 1
ATOM 838 N N . ASP A 1 106 ? -0.010 -12.478 11.880 1.00 90.31 106 ASP A N 1
ATOM 839 C CA . ASP A 1 106 ? 0.265 -11.507 12.931 1.00 90.31 106 ASP A CA 1
ATOM 840 C C . ASP A 1 106 ? -0.353 -10.147 12.572 1.00 90.31 106 ASP A C 1
ATOM 842 O O . ASP A 1 106 ? 0.257 -9.289 11.924 1.00 90.31 106 ASP A O 1
ATOM 846 N N . LEU A 1 107 ? -1.627 -9.985 12.932 1.00 89.38 107 LEU A N 1
ATOM 847 C CA . LEU A 1 107 ? -2.389 -8.790 12.597 1.00 89.38 107 LEU A CA 1
ATOM 848 C C . LEU A 1 107 ? -1.855 -7.542 13.308 1.00 89.38 107 LEU A C 1
ATOM 850 O O . LEU A 1 107 ? -1.782 -6.471 12.704 1.00 89.38 107 LEU A O 1
ATOM 854 N N . GLU A 1 108 ? -1.447 -7.683 14.568 1.00 92.31 108 GLU A N 1
ATOM 855 C CA . GLU A 1 108 ? -0.883 -6.590 15.361 1.00 92.31 108 GLU A CA 1
ATOM 856 C C . GLU A 1 108 ? 0.379 -6.037 14.704 1.00 92.31 108 GLU A C 1
ATOM 858 O O . GLU A 1 108 ? 0.532 -4.821 14.562 1.00 92.31 108 GLU A O 1
ATOM 863 N N . ARG A 1 109 ? 1.250 -6.920 14.208 1.00 93.69 109 ARG A N 1
ATOM 864 C CA . ARG A 1 109 ? 2.454 -6.521 13.481 1.00 93.69 109 ARG A CA 1
ATOM 865 C C . ARG A 1 109 ? 2.142 -5.827 12.161 1.00 93.69 109 ARG A C 1
ATOM 867 O O . ARG A 1 109 ? 2.779 -4.818 11.857 1.00 93.69 109 ARG A O 1
ATOM 874 N N . ILE A 1 110 ? 1.153 -6.303 11.402 1.00 92.56 110 ILE A N 1
ATOM 875 C CA . ILE A 1 110 ? 0.707 -5.637 10.165 1.00 92.56 110 ILE A CA 1
ATOM 876 C C . ILE A 1 110 ? 0.202 -4.219 10.469 1.00 92.56 110 ILE A C 1
ATOM 878 O O . ILE A 1 110 ? 0.622 -3.269 9.806 1.00 92.56 110 ILE A O 1
ATOM 882 N N . ILE A 1 111 ? -0.642 -4.058 11.495 1.00 94.00 111 ILE A N 1
ATOM 883 C CA . ILE A 1 111 ? -1.161 -2.756 11.948 1.00 94.00 111 ILE A CA 1
ATOM 884 C C . ILE A 1 111 ? -0.011 -1.835 12.370 1.00 94.00 111 ILE A C 1
ATOM 886 O O . ILE A 1 111 ? 0.090 -0.700 11.894 1.00 94.00 111 ILE A O 1
ATOM 890 N N . ALA A 1 112 ? 0.887 -2.328 13.228 1.00 95.56 112 ALA A N 1
ATOM 891 C CA . ALA A 1 112 ? 2.021 -1.566 13.736 1.00 95.56 112 ALA A CA 1
ATOM 892 C C . ALA A 1 112 ? 2.908 -1.068 12.591 1.00 95.56 112 ALA A C 1
ATOM 894 O O . ALA A 1 112 ? 3.259 0.110 12.538 1.00 95.56 112 ALA A O 1
ATOM 895 N N . ARG A 1 113 ? 3.209 -1.936 11.619 1.00 95.00 113 ARG A N 1
ATOM 896 C CA . ARG A 1 113 ? 3.949 -1.565 10.409 1.00 95.00 113 ARG A CA 1
ATOM 897 C C . ARG A 1 113 ? 3.192 -0.523 9.598 1.00 95.00 113 ARG A C 1
ATOM 899 O O . ARG A 1 113 ? 3.763 0.521 9.280 1.00 95.00 113 ARG A O 1
ATOM 906 N N . ALA A 1 114 ? 1.921 -0.766 9.287 1.00 95.94 114 ALA A N 1
ATOM 907 C CA . ALA A 1 114 ? 1.123 0.161 8.496 1.00 95.94 114 ALA A CA 1
ATOM 908 C C . ALA A 1 114 ? 1.160 1.579 9.094 1.00 95.94 114 ALA A C 1
ATOM 910 O O . ALA A 1 114 ? 1.414 2.540 8.365 1.00 95.94 114 ALA A O 1
ATOM 911 N N . ASN A 1 115 ? 1.001 1.700 10.413 1.00 97.19 115 ASN A N 1
ATOM 912 C CA . ASN A 1 115 ? 1.040 2.980 11.119 1.00 97.19 115 ASN A CA 1
ATOM 913 C C . ASN A 1 115 ? 2.456 3.582 11.203 1.00 97.19 115 ASN A C 1
ATOM 915 O O . ASN A 1 115 ? 2.612 4.788 11.027 1.00 97.19 115 ASN A O 1
ATOM 919 N N . ALA A 1 116 ? 3.500 2.765 11.391 1.00 96.56 116 ALA A N 1
ATOM 920 C CA . ALA A 1 116 ? 4.885 3.222 11.572 1.00 96.56 116 ALA A CA 1
ATOM 921 C C . ALA A 1 116 ? 5.465 4.002 10.381 1.00 96.56 116 ALA A C 1
ATOM 923 O O . ALA A 1 116 ? 6.510 4.643 10.504 1.00 96.56 116 ALA A O 1
ATOM 924 N N . LYS A 1 117 ? 4.828 3.923 9.209 1.00 95.62 117 LYS A N 1
ATOM 925 C CA . LYS A 1 117 ? 5.259 4.650 8.013 1.00 95.62 117 LYS A CA 1
ATOM 926 C C . LYS A 1 117 ? 4.452 5.901 7.714 1.00 95.62 117 LYS A C 1
ATOM 928 O O . LYS A 1 117 ? 4.840 6.617 6.794 1.00 95.62 117 LYS A O 1
ATOM 933 N N . VAL A 1 118 ? 3.403 6.213 8.470 1.00 96.69 118 VAL A N 1
ATOM 934 C CA . VAL A 1 118 ? 2.664 7.471 8.304 1.00 96.69 118 VAL A CA 1
ATOM 935 C C . VAL A 1 118 ? 3.626 8.661 8.448 1.00 96.69 118 VAL A C 1
ATOM 937 O O . VAL A 1 118 ? 4.443 8.710 9.362 1.00 96.69 118 VAL A O 1
ATOM 940 N N . GLY A 1 119 ? 3.580 9.591 7.492 1.00 96.06 119 GLY A N 1
ATOM 941 C CA . GLY A 1 119 ? 4.508 10.718 7.352 1.00 96.06 119 GLY A CA 1
ATOM 942 C C . GLY A 1 119 ? 5.745 10.440 6.487 1.00 96.06 119 GLY A C 1
ATOM 943 O O . GLY A 1 119 ? 6.472 11.373 6.149 1.00 96.06 119 GLY A O 1
ATOM 944 N N . THR A 1 120 ? 5.993 9.190 6.081 1.00 94.94 120 THR A N 1
ATOM 945 C CA . THR A 1 120 ? 7.107 8.856 5.176 1.00 94.94 120 THR A CA 1
ATOM 946 C C . THR A 1 120 ? 6.857 9.470 3.793 1.00 94.94 120 THR A C 1
ATOM 948 O O . THR A 1 120 ? 5.778 9.253 3.239 1.00 94.94 120 THR A O 1
ATOM 951 N N . PRO A 1 121 ? 7.819 10.194 3.190 1.00 93.81 121 PRO A N 1
ATOM 952 C CA . PRO A 1 121 ? 7.638 10.787 1.867 1.00 93.81 121 PRO A CA 1
ATOM 953 C C . PRO A 1 121 ? 7.398 9.752 0.760 1.00 93.81 121 PRO A C 1
ATOM 955 O O . PRO A 1 121 ? 7.858 8.613 0.835 1.00 93.81 121 PRO A O 1
ATOM 958 N N . TYR A 1 122 ? 6.726 10.171 -0.309 1.00 90.00 122 TYR A N 1
ATOM 959 C CA . TYR A 1 122 ? 6.479 9.328 -1.479 1.00 90.00 122 TYR A CA 1
ATOM 960 C C . TYR A 1 122 ? 7.734 9.183 -2.346 1.00 90.00 122 TYR A C 1
ATOM 962 O O . TYR A 1 122 ? 8.456 10.164 -2.560 1.00 90.00 122 TYR A O 1
ATOM 970 N N . ASP A 1 123 ? 7.985 7.992 -2.900 1.00 86.25 123 ASP A N 1
ATOM 971 C CA . ASP A 1 123 ? 9.114 7.786 -3.819 1.00 86.25 123 ASP A CA 1
ATOM 972 C C . ASP A 1 123 ? 8.757 8.099 -5.279 1.00 86.25 123 ASP A C 1
ATOM 974 O O . ASP A 1 123 ? 8.542 7.226 -6.121 1.00 86.25 123 ASP A O 1
ATOM 978 N N . LEU A 1 124 ? 8.694 9.392 -5.595 1.00 81.88 124 LEU A N 1
ATOM 979 C CA . LEU A 1 124 ? 8.419 9.837 -6.960 1.00 81.88 124 LEU A CA 1
ATOM 980 C C . LEU A 1 124 ? 9.572 9.543 -7.932 1.00 81.88 124 LEU A C 1
ATOM 982 O O . LEU A 1 124 ? 9.342 9.289 -9.119 1.00 81.88 124 LEU A O 1
ATOM 986 N N . ALA A 1 125 ? 10.811 9.640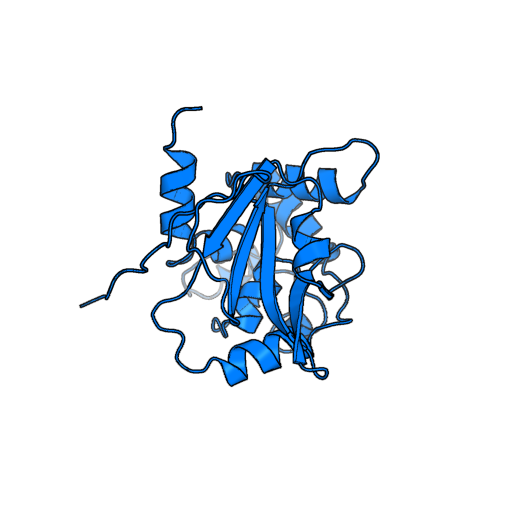 -7.446 1.00 76.12 125 ALA A N 1
ATOM 987 C CA . ALA A 1 125 ? 11.996 9.484 -8.280 1.00 76.12 125 ALA A CA 1
ATOM 988 C C . ALA A 1 125 ? 12.067 8.055 -8.810 1.00 76.12 125 ALA A C 1
ATOM 990 O O . ALA A 1 125 ? 12.232 7.853 -10.013 1.00 76.12 125 ALA A O 1
ATOM 991 N N . ASN A 1 126 ? 11.852 7.087 -7.922 1.00 72.19 126 ASN A N 1
ATOM 992 C CA . ASN A 1 126 ? 11.852 5.693 -8.297 1.00 72.19 126 ASN A CA 1
ATOM 993 C C . ASN A 1 126 ? 10.709 5.354 -9.263 1.00 72.19 126 ASN A C 1
ATOM 995 O O . ASN A 1 126 ? 10.968 4.814 -10.334 1.00 72.19 126 ASN A O 1
ATOM 999 N N . LEU A 1 127 ? 9.483 5.806 -8.981 1.00 70.62 127 LEU A N 1
ATOM 1000 C CA . LEU A 1 127 ? 8.351 5.650 -9.898 1.00 70.62 127 LEU A CA 1
ATOM 1001 C C . LEU A 1 127 ? 8.656 6.211 -11.303 1.00 70.62 127 LEU A C 1
ATOM 1003 O O . LEU A 1 127 ? 8.301 5.613 -12.317 1.00 70.62 127 LEU A O 1
ATOM 1007 N N . THR A 1 128 ? 9.318 7.366 -11.389 1.00 69.69 128 THR A N 1
ATOM 1008 C CA . THR A 1 128 ? 9.669 7.979 -12.682 1.00 69.69 128 THR A CA 1
ATOM 1009 C C . THR A 1 128 ? 10.704 7.140 -13.434 1.00 69.69 128 THR A C 1
ATOM 1011 O O . THR A 1 128 ? 10.574 6.934 -14.642 1.00 69.69 128 THR A O 1
ATOM 1014 N N . ILE A 1 129 ? 11.710 6.623 -12.724 1.00 69.19 129 ILE A N 1
ATOM 1015 C CA . ILE A 1 129 ? 12.733 5.737 -13.291 1.00 69.19 129 ILE A CA 1
ATOM 1016 C C . ILE A 1 129 ? 12.105 4.422 -13.766 1.00 69.19 129 ILE A C 1
ATOM 1018 O O . ILE A 1 129 ? 12.376 4.008 -14.893 1.00 69.19 129 ILE A O 1
ATOM 1022 N N . GLU A 1 130 ? 11.224 3.806 -12.971 1.00 65.25 130 GLU A N 1
ATOM 1023 C CA . GLU A 1 130 ? 10.473 2.607 -13.363 1.00 65.25 130 GLU A CA 1
ATOM 1024 C C . GLU A 1 130 ? 9.692 2.831 -14.664 1.00 65.25 130 GLU A C 1
ATOM 1026 O O . GLU A 1 130 ? 9.771 2.025 -15.593 1.00 65.25 130 GLU A O 1
ATOM 1031 N N . GLN A 1 131 ? 8.969 3.950 -14.768 1.00 62.81 131 GLN A N 1
ATOM 1032 C CA . GLN A 1 131 ? 8.177 4.274 -15.957 1.00 62.81 131 GLN A CA 1
ATOM 1033 C C . GLN A 1 131 ? 9.047 4.470 -17.205 1.00 62.81 131 GLN A C 1
ATOM 1035 O O . GLN A 1 131 ? 8.673 4.030 -18.294 1.00 62.81 131 GLN A O 1
ATOM 1040 N N . ILE A 1 132 ? 10.216 5.105 -17.068 1.00 62.59 132 ILE A N 1
ATOM 1041 C CA . ILE A 1 132 ? 11.169 5.269 -18.175 1.00 62.59 132 ILE A CA 1
ATOM 1042 C C . ILE A 1 132 ? 11.743 3.911 -18.593 1.00 62.59 132 ILE A C 1
ATOM 1044 O O . ILE A 1 132 ? 11.801 3.619 -19.791 1.00 62.59 132 ILE A O 1
ATOM 1048 N N . HIS A 1 133 ? 12.116 3.073 -17.625 1.00 65.56 133 HIS A N 1
ATOM 1049 C CA . HIS A 1 133 ? 12.677 1.745 -17.858 1.00 65.56 133 HIS A CA 1
ATOM 1050 C C . HIS A 1 133 ? 11.710 0.850 -18.647 1.00 65.56 133 HIS A C 1
ATOM 1052 O O . HIS A 1 133 ? 12.067 0.333 -19.706 1.00 65.56 133 HIS A O 1
ATOM 1058 N N . TYR A 1 134 ? 10.456 0.748 -18.192 1.00 58.38 134 TYR A N 1
ATOM 1059 C CA . TYR A 1 134 ? 9.427 -0.054 -18.860 1.00 58.38 134 TYR A CA 1
ATOM 1060 C C . TYR A 1 134 ? 9.079 0.472 -20.258 1.00 58.38 134 TYR A C 1
ATOM 1062 O O . TYR A 1 134 ? 8.912 -0.315 -21.186 1.00 58.38 134 TYR A O 1
ATOM 1070 N N . ARG A 1 135 ? 8.978 1.797 -20.442 1.00 51.50 135 ARG A N 1
ATOM 1071 C CA . ARG A 1 135 ? 8.550 2.386 -21.724 1.00 51.50 135 ARG A CA 1
ATOM 1072 C C . ARG A 1 135 ? 9.581 2.240 -22.836 1.00 51.50 135 ARG A C 1
ATOM 1074 O O . ARG A 1 135 ? 9.213 2.168 -24.004 1.00 51.50 135 ARG A O 1
ATOM 1081 N N . THR A 1 136 ? 10.859 2.279 -22.486 1.00 55.03 136 THR A N 1
ATOM 1082 C CA . THR A 1 136 ? 11.935 2.324 -23.477 1.00 55.03 136 THR A CA 1
ATOM 1083 C C . THR A 1 136 ? 12.522 0.951 -23.778 1.00 55.03 136 THR A C 1
ATOM 1085 O O . THR A 1 136 ? 13.252 0.822 -24.756 1.00 55.03 136 THR A O 1
ATOM 1088 N N . GLY A 1 137 ? 12.262 -0.063 -22.939 1.00 50.62 137 GLY A N 1
ATOM 1089 C CA . GLY A 1 137 ? 12.984 -1.342 -22.992 1.00 50.62 137 GLY A CA 1
ATOM 1090 C C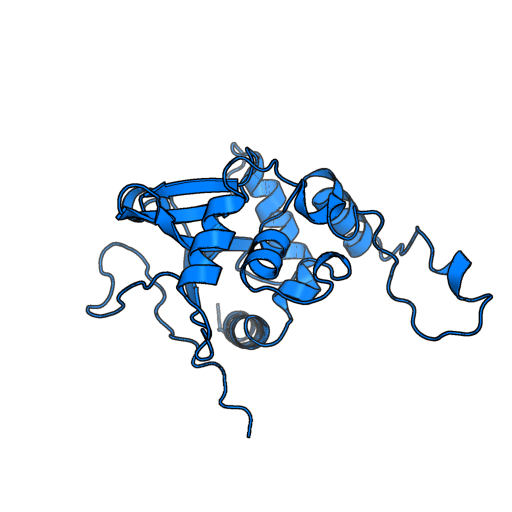 . GLY A 1 137 ? 14.498 -1.179 -22.789 1.00 50.62 137 GLY A C 1
ATOM 1091 O O . GLY A 1 137 ? 15.258 -2.142 -22.889 1.00 50.62 137 GLY A O 1
ATOM 1092 N N . LEU A 1 138 ? 14.952 0.046 -22.506 1.00 48.41 138 LEU A N 1
ATOM 1093 C CA . LEU A 1 138 ? 16.331 0.380 -22.252 1.00 48.41 138 LEU A CA 1
ATOM 1094 C C . LEU A 1 138 ? 16.575 0.065 -20.784 1.00 48.41 138 LEU A C 1
ATOM 1096 O O . LEU A 1 138 ? 16.424 0.916 -19.906 1.00 48.41 138 LEU A O 1
ATOM 1100 N N . GLY A 1 139 ? 16.997 -1.170 -20.524 1.00 46.19 139 GLY A N 1
ATOM 1101 C CA . GLY A 1 139 ? 17.686 -1.552 -19.295 1.00 46.19 139 GLY A CA 1
ATOM 1102 C C . GLY A 1 139 ? 19.025 -0.828 -19.152 1.00 46.19 139 GLY A C 1
ATOM 1103 O O . GLY A 1 139 ? 20.078 -1.456 -19.069 1.00 46.19 139 GLY A O 1
ATOM 1104 N N . LEU A 1 140 ? 19.005 0.505 -19.182 1.00 39.12 140 LEU A N 1
ATOM 1105 C CA . LEU A 1 140 ? 20.171 1.342 -19.436 1.00 39.12 140 LEU A CA 1
ATOM 1106 C C . LEU A 1 140 ? 21.045 1.579 -18.207 1.00 39.12 140 LEU A C 1
ATOM 1108 O O . LEU A 1 140 ? 22.024 2.313 -18.295 1.00 39.12 140 LEU A O 1
ATOM 1112 N N . CYS A 1 141 ? 20.784 0.915 -17.082 1.00 42.31 141 CYS A N 1
ATOM 1113 C CA . CYS A 1 141 ? 21.732 0.892 -15.975 1.00 42.31 141 CYS A CA 1
ATOM 1114 C C . CYS A 1 141 ? 21.947 -0.542 -15.468 1.00 42.31 141 CYS A C 1
ATOM 1116 O O . CYS A 1 141 ? 21.141 -1.102 -14.735 1.00 42.31 141 CYS A O 1
ATOM 1118 N N . ASN A 1 142 ? 23.106 -1.077 -15.872 1.00 43.31 142 ASN A N 1
ATOM 1119 C CA . ASN A 1 142 ? 23.842 -2.252 -15.374 1.00 43.31 142 ASN A CA 1
ATOM 1120 C C . ASN A 1 142 ? 23.537 -3.665 -15.897 1.00 43.31 142 ASN A C 1
ATOM 1122 O O . ASN A 1 142 ? 24.105 -4.610 -15.348 1.00 43.31 142 ASN A O 1
ATOM 1126 N N . ALA A 1 143 ? 22.843 -3.853 -17.023 1.00 42.22 143 ALA A N 1
ATOM 1127 C CA . ALA A 1 143 ? 22.944 -5.141 -17.732 1.00 42.22 143 ALA A CA 1
ATOM 1128 C C . ALA A 1 143 ? 24.405 -5.451 -18.162 1.00 42.22 143 ALA A C 1
ATOM 1130 O O . ALA A 1 143 ? 24.835 -6.601 -18.188 1.00 42.22 143 ALA A O 1
ATOM 1131 N N . VAL A 1 144 ? 25.216 -4.412 -18.405 1.00 41.16 144 VAL A N 1
ATOM 1132 C CA . VAL A 1 144 ? 26.598 -4.546 -18.904 1.00 41.16 144 VAL A CA 1
ATOM 1133 C C . VAL A 1 144 ? 27.631 -4.799 -17.791 1.00 41.16 144 VAL A C 1
ATOM 1135 O O . VAL A 1 144 ? 28.669 -5.402 -18.046 1.00 41.16 144 VAL A O 1
ATOM 1138 N N . LYS A 1 145 ? 27.368 -4.409 -16.534 1.00 39.22 145 LYS A N 1
ATOM 1139 C CA . LYS A 1 145 ? 28.350 -4.566 -15.436 1.00 39.22 145 LYS A CA 1
ATOM 1140 C C . LYS A 1 145 ? 28.330 -5.943 -14.759 1.00 39.22 145 LYS A C 1
ATOM 1142 O O . LYS A 1 145 ? 29.293 -6.280 -14.076 1.00 39.22 145 LYS A O 1
ATOM 1147 N N . TRP A 1 146 ? 27.268 -6.728 -14.944 1.00 37.09 146 TRP A N 1
ATOM 1148 C CA . TRP A 1 146 ? 27.098 -8.038 -14.296 1.00 37.09 146 TRP A CA 1
ATOM 1149 C C . TRP A 1 146 ? 27.362 -9.237 -15.217 1.00 37.09 146 TRP A C 1
ATOM 1151 O O . TRP A 1 146 ? 27.804 -10.283 -14.739 1.00 37.09 146 TRP A O 1
ATOM 1161 N N . ALA A 1 147 ? 27.205 -9.075 -16.536 1.00 40.66 147 ALA A N 1
ATOM 1162 C CA . ALA A 1 147 ? 27.480 -10.130 -17.516 1.00 40.66 147 ALA A CA 1
ATOM 1163 C C . ALA A 1 147 ? 28.959 -10.583 -17.547 1.00 40.66 147 ALA A C 1
ATOM 1165 O O . ALA A 1 147 ? 29.248 -11.701 -17.961 1.00 40.66 147 ALA A O 1
ATOM 1166 N N . SER A 1 148 ? 29.900 -9.777 -17.042 1.00 44.41 148 SER A N 1
ATOM 1167 C CA . SER A 1 148 ? 31.327 -10.133 -16.981 1.00 44.41 148 SER A CA 1
ATOM 1168 C C . SER A 1 148 ? 31.720 -11.042 -15.803 1.00 44.41 148 SER A C 1
ATOM 1170 O O . SER A 1 148 ? 32.893 -11.385 -15.676 1.00 44.41 148 SER A O 1
ATOM 1172 N N . ARG A 1 149 ? 30.777 -11.445 -14.931 1.00 48.81 149 ARG A N 1
ATOM 1173 C CA . ARG A 1 149 ? 31.064 -12.257 -13.724 1.00 48.81 149 ARG A CA 1
ATOM 1174 C C . ARG A 1 149 ? 30.339 -13.606 -13.642 1.00 48.81 149 ARG A C 1
ATOM 1176 O O . ARG A 1 149 ? 30.322 -14.217 -12.577 1.00 48.81 149 ARG A O 1
ATOM 1183 N N . GLY A 1 150 ? 29.759 -14.093 -14.739 1.00 40.41 150 GLY A N 1
ATOM 1184 C CA . GLY A 1 150 ? 29.313 -15.491 -14.844 1.00 40.41 150 GLY A CA 1
ATOM 1185 C C . GLY A 1 150 ? 28.191 -15.925 -13.888 1.00 40.41 150 GLY A C 1
ATOM 1186 O O . GLY A 1 150 ? 27.992 -17.120 -13.698 1.00 40.41 150 GLY A O 1
ATOM 1187 N N . ARG A 1 151 ? 27.440 -14.990 -13.292 1.00 42.59 151 ARG A N 1
ATOM 1188 C CA . ARG A 1 151 ? 26.213 -15.297 -12.540 1.00 42.59 151 ARG A CA 1
ATOM 1189 C C . ARG A 1 151 ? 25.001 -14.842 -13.352 1.00 42.59 151 ARG A C 1
ATOM 1191 O O . ARG A 1 151 ? 24.749 -13.647 -13.468 1.00 42.59 151 ARG A O 1
ATOM 1198 N N . LEU A 1 152 ? 24.274 -15.810 -13.912 1.00 39.34 152 LEU A N 1
ATOM 1199 C CA . LEU A 1 152 ? 22.861 -15.684 -14.304 1.00 39.34 152 LEU A CA 1
ATOM 1200 C C . LEU A 1 152 ? 22.101 -15.074 -13.103 1.00 39.34 152 LEU A C 1
ATOM 1202 O O . LEU A 1 152 ? 22.317 -15.522 -11.983 1.00 39.34 152 LEU A O 1
ATOM 1206 N N . GLN A 1 153 ? 21.268 -14.040 -13.198 1.00 40.97 153 GLN A N 1
ATOM 1207 C CA . GLN A 1 153 ? 20.332 -13.629 -14.242 1.00 40.97 153 GLN A CA 1
ATOM 1208 C C . GLN A 1 153 ? 20.340 -12.092 -14.408 1.00 40.97 153 GLN A C 1
ATOM 1210 O O . GLN A 1 153 ? 20.660 -11.389 -13.447 1.00 40.97 153 GLN A O 1
ATOM 1215 N N . PRO A 1 154 ? 19.954 -11.544 -15.578 1.00 38.75 154 PRO A N 1
ATOM 1216 C CA . PRO A 1 154 ? 19.746 -10.111 -15.748 1.00 38.75 154 PRO A CA 1
ATOM 1217 C C . PRO A 1 154 ? 18.470 -9.692 -15.006 1.00 38.75 154 PRO A C 1
ATOM 1219 O O . PRO A 1 154 ? 17.408 -9.551 -15.597 1.00 38.75 154 PRO A O 1
ATOM 1222 N N . GLN A 1 155 ? 18.568 -9.505 -13.696 1.00 47.47 155 GLN A N 1
ATOM 1223 C CA . GLN A 1 155 ? 17.647 -8.625 -12.992 1.00 47.47 155 GLN A CA 1
ATOM 1224 C C . GLN A 1 155 ? 18.099 -7.204 -13.361 1.00 47.47 155 GLN A C 1
ATOM 1226 O O . GLN A 1 155 ? 19.259 -6.870 -13.086 1.00 47.47 155 GLN A O 1
ATOM 1231 N N . PRO A 1 156 ? 17.290 -6.389 -14.061 1.00 44.78 156 PRO A N 1
ATOM 1232 C CA . PRO A 1 156 ? 17.627 -4.986 -14.265 1.00 44.78 156 PRO A CA 1
ATOM 1233 C C . PRO A 1 156 ? 17.907 -4.386 -12.887 1.00 44.78 156 PRO A C 1
ATOM 1235 O O . PRO A 1 156 ? 17.034 -4.364 -12.027 1.00 44.78 156 PRO A O 1
ATOM 1238 N N . SER A 1 157 ? 19.160 -4.002 -12.622 1.00 43.31 157 SER A N 1
ATOM 1239 C CA . SER A 1 157 ? 19.516 -3.563 -11.278 1.00 43.31 157 SER A CA 1
ATOM 1240 C C . SER A 1 157 ? 18.755 -2.280 -10.990 1.00 43.31 157 SER A C 1
ATOM 1242 O O . SER A 1 157 ? 18.958 -1.266 -11.665 1.00 43.31 157 SER A O 1
ATOM 1244 N N . TRP A 1 158 ? 17.889 -2.345 -9.996 1.00 45.72 158 TRP A N 1
ATOM 1245 C CA . TRP A 1 158 ? 17.206 -1.204 -9.430 1.00 45.72 158 TRP A CA 1
ATOM 1246 C C . TRP A 1 158 ? 18.198 -0.065 -9.148 1.00 45.72 158 TRP A C 1
ATOM 1248 O O . TRP A 1 158 ? 19.200 -0.267 -8.463 1.00 45.72 158 TRP A O 1
ATOM 1258 N N . ILE A 1 159 ? 17.947 1.124 -9.706 1.00 52.78 159 ILE A N 1
ATOM 1259 C CA . ILE A 1 159 ? 18.709 2.351 -9.392 1.00 52.78 159 ILE A CA 1
ATOM 1260 C C . ILE A 1 159 ? 18.126 3.030 -8.136 1.00 52.78 159 ILE A C 1
ATOM 1262 O O . ILE A 1 159 ? 18.665 4.018 -7.643 1.00 52.78 159 ILE A O 1
ATOM 1266 N N . GLY A 1 160 ? 17.011 2.519 -7.609 1.00 54.91 160 GLY A N 1
ATOM 1267 C CA . GLY A 1 160 ? 16.423 3.021 -6.378 1.00 54.91 160 GLY A CA 1
ATOM 1268 C C . GLY A 1 160 ? 17.218 2.609 -5.138 1.00 54.91 160 GLY A C 1
ATOM 1269 O O . GLY A 1 160 ? 18.185 1.843 -5.180 1.00 54.91 160 GLY A O 1
ATOM 1270 N N . PHE A 1 161 ? 16.806 3.152 -3.999 1.00 61.72 161 PHE A N 1
ATOM 1271 C CA . PHE A 1 161 ? 17.411 2.832 -2.714 1.00 61.72 161 PHE A CA 1
ATOM 1272 C C . PHE A 1 161 ? 17.200 1.349 -2.360 1.00 61.72 161 PHE A C 1
ATOM 1274 O O . PHE A 1 161 ? 16.179 0.760 -2.703 1.00 61.72 161 PHE A O 1
ATOM 1281 N N . THR A 1 162 ? 18.153 0.744 -1.645 1.00 67.12 162 THR A N 1
ATOM 1282 C CA . THR A 1 162 ? 18.079 -0.653 -1.176 1.00 67.12 162 THR A CA 1
ATOM 1283 C C . THR A 1 162 ? 18.009 -0.730 0.349 1.00 67.12 162 THR A C 1
ATOM 1285 O O . THR A 1 162 ? 18.523 0.152 1.043 1.00 67.12 162 THR A O 1
ATOM 1288 N N . GLY A 1 163 ? 17.429 -1.808 0.885 1.00 74.25 163 GLY A N 1
ATOM 1289 C CA . GLY A 1 163 ? 17.402 -2.077 2.328 1.00 74.25 163 GLY A CA 1
ATOM 1290 C C . GLY A 1 163 ? 16.694 -0.977 3.130 1.00 74.25 163 GLY A C 1
ATOM 1291 O O . GLY A 1 163 ? 15.615 -0.521 2.758 1.00 74.25 163 GLY A O 1
ATOM 1292 N N . GLU A 1 164 ? 17.298 -0.517 4.229 1.00 73.38 164 GLU A N 1
ATOM 1293 C CA . GLU A 1 164 ? 16.708 0.532 5.078 1.00 73.38 164 GLU A CA 1
ATOM 1294 C C . GLU A 1 164 ? 16.513 1.868 4.357 1.00 73.38 164 GLU A C 1
ATOM 1296 O O . GLU A 1 164 ? 15.569 2.599 4.658 1.00 73.38 164 GLU A O 1
ATOM 1301 N N . ALA A 1 165 ? 17.379 2.191 3.392 1.00 75.25 165 ALA A N 1
ATOM 1302 C CA . ALA A 1 165 ? 17.246 3.412 2.611 1.00 75.25 165 ALA A CA 1
ATOM 1303 C C . ALA A 1 165 ? 15.993 3.368 1.723 1.00 75.25 165 ALA A C 1
ATOM 1305 O O . ALA A 1 165 ? 15.316 4.387 1.597 1.00 75.25 165 ALA A O 1
ATOM 1306 N N . ALA A 1 166 ? 15.641 2.188 1.193 1.00 78.06 166 ALA A N 1
ATOM 1307 C CA . ALA A 1 166 ? 14.396 1.973 0.454 1.00 78.06 166 ALA A CA 1
ATOM 1308 C C . ALA A 1 166 ? 13.179 2.248 1.338 1.00 78.06 166 ALA A C 1
ATOM 1310 O O . ALA A 1 166 ? 12.209 2.847 0.912 1.00 78.06 166 ALA A O 1
ATOM 1311 N N . ALA A 1 167 ? 13.243 1.902 2.622 1.00 83.50 167 ALA A N 1
ATOM 1312 C CA . ALA A 1 167 ? 12.131 2.138 3.534 1.00 83.50 167 ALA A CA 1
ATOM 1313 C C . ALA A 1 167 ? 11.926 3.626 3.904 1.00 83.50 167 ALA A C 1
ATOM 1315 O O . ALA A 1 167 ? 10.989 3.928 4.647 1.00 83.50 167 ALA A O 1
ATOM 1316 N N . ARG A 1 168 ? 12.783 4.557 3.454 1.00 87.75 168 ARG A N 1
ATOM 1317 C CA . ARG A 1 168 ? 12.661 6.003 3.744 1.00 87.75 168 ARG A CA 1
ATOM 1318 C C . ARG A 1 168 ? 11.721 6.736 2.797 1.00 87.75 168 ARG A C 1
ATOM 1320 O O . ARG A 1 168 ? 11.336 7.863 3.102 1.00 87.75 168 ARG A O 1
ATOM 1327 N N . ARG A 1 169 ? 11.402 6.140 1.650 1.00 89.19 169 ARG A N 1
ATOM 1328 C CA . ARG A 1 169 ? 10.441 6.655 0.678 1.00 89.19 169 ARG A CA 1
ATOM 1329 C C . ARG A 1 169 ? 9.753 5.471 0.038 1.00 89.19 169 ARG A C 1
ATOM 1331 O O . ARG A 1 169 ? 10.434 4.541 -0.352 1.00 89.19 169 ARG A O 1
ATOM 1338 N N . LEU A 1 170 ? 8.432 5.485 -0.028 1.00 89.81 170 LEU A N 1
ATOM 1339 C CA . LEU A 1 170 ? 7.684 4.323 -0.497 1.00 89.81 170 LEU A CA 1
ATOM 1340 C C . LEU A 1 170 ? 6.613 4.771 -1.482 1.00 89.81 170 LEU A C 1
ATOM 1342 O O . LEU A 1 170 ? 5.832 5.679 -1.185 1.00 89.81 170 LEU A O 1
ATOM 1346 N N . GLN A 1 171 ? 6.555 4.124 -2.644 1.00 90.31 171 GLN A N 1
ATOM 1347 C CA . GLN A 1 171 ? 5.352 4.164 -3.482 1.00 90.31 171 GLN A CA 1
ATOM 1348 C C . GLN A 1 171 ? 4.297 3.163 -2.987 1.00 90.31 171 GLN A C 1
ATOM 1350 O O . GLN A 1 171 ? 4.525 2.398 -2.055 1.00 90.31 171 GLN A O 1
ATOM 1355 N N . CYS A 1 172 ? 3.117 3.145 -3.612 1.00 89.69 172 CYS A N 1
ATOM 1356 C CA . CYS A 1 172 ? 1.986 2.332 -3.151 1.00 89.69 172 CYS A CA 1
ATOM 1357 C C . CYS A 1 172 ? 2.279 0.819 -3.117 1.00 89.69 172 CYS A C 1
ATOM 1359 O O . CYS A 1 172 ? 1.972 0.171 -2.117 1.00 89.69 172 CYS A O 1
ATOM 1361 N N . ALA A 1 173 ? 2.907 0.269 -4.162 1.00 86.50 173 ALA A N 1
ATOM 1362 C CA . ALA A 1 173 ? 3.260 -1.151 -4.233 1.00 86.50 173 ALA A CA 1
ATOM 1363 C C . ALA A 1 173 ? 4.320 -1.528 -3.185 1.00 86.50 173 ALA A C 1
ATOM 1365 O O . ALA A 1 173 ? 4.163 -2.495 -2.444 1.00 86.50 173 ALA A O 1
ATOM 1366 N N . GLU A 1 174 ? 5.371 -0.717 -3.078 1.00 89.56 174 GLU A N 1
ATOM 1367 C CA . GLU A 1 174 ? 6.450 -0.885 -2.102 1.00 89.56 174 GLU A CA 1
ATOM 1368 C C . GLU A 1 174 ? 5.953 -0.771 -0.664 1.00 89.56 174 GLU A C 1
ATOM 1370 O O . GLU A 1 174 ? 6.337 -1.569 0.184 1.00 89.56 174 GLU A O 1
ATOM 1375 N N . TYR A 1 175 ? 5.071 0.193 -0.385 1.00 93.50 175 TYR A N 1
ATOM 1376 C CA . TYR A 1 175 ? 4.466 0.348 0.930 1.00 93.50 175 TYR A CA 1
ATOM 1377 C C . TYR A 1 175 ? 3.689 -0.907 1.322 1.00 93.50 175 TYR A C 1
ATOM 1379 O O . TYR A 1 175 ? 3.895 -1.435 2.414 1.00 93.50 175 TYR A O 1
ATOM 1387 N N . TRP A 1 176 ? 2.861 -1.431 0.416 1.00 91.62 176 TRP A N 1
ATOM 1388 C CA . TRP A 1 176 ? 2.163 -2.695 0.632 1.00 91.62 176 TRP A CA 1
ATOM 1389 C C . TRP A 1 176 ? 3.148 -3.843 0.876 1.00 91.62 176 TRP A C 1
ATOM 1391 O O . TRP A 1 176 ? 3.051 -4.525 1.894 1.00 91.62 176 TRP A O 1
ATOM 1401 N N . ALA A 1 177 ? 4.151 -4.014 0.015 1.00 90.06 177 ALA A N 1
ATOM 1402 C CA . ALA A 1 177 ? 5.131 -5.088 0.153 1.00 90.06 177 ALA A CA 1
ATOM 1403 C C . ALA A 1 177 ? 5.923 -4.991 1.468 1.00 90.06 177 ALA A C 1
ATOM 1405 O O . ALA A 1 177 ? 6.194 -6.007 2.110 1.00 90.06 177 ALA A O 1
ATOM 1406 N N . TRP A 1 178 ? 6.247 -3.771 1.900 1.00 92.31 178 TRP A N 1
ATOM 1407 C CA . TRP A 1 178 ? 6.910 -3.509 3.169 1.00 92.31 178 TRP A CA 1
ATOM 1408 C C . TRP A 1 178 ? 6.000 -3.837 4.355 1.00 92.31 178 TRP A C 1
ATOM 1410 O O . TRP A 1 178 ? 6.462 -4.488 5.292 1.00 92.31 178 TRP A O 1
ATOM 1420 N N . VAL A 1 179 ? 4.726 -3.432 4.340 1.00 92.62 179 VAL A N 1
ATOM 1421 C CA . VAL A 1 179 ? 3.765 -3.753 5.414 1.00 92.62 179 VAL A CA 1
ATOM 1422 C C . VAL A 1 179 ? 3.601 -5.264 5.562 1.00 92.62 179 VAL A C 1
ATOM 1424 O O . VAL A 1 179 ? 3.635 -5.767 6.679 1.00 92.62 179 VAL A O 1
ATOM 1427 N N . TRP A 1 180 ? 3.536 -5.981 4.443 1.00 89.06 180 TRP A N 1
ATOM 1428 C CA . TRP A 1 180 ? 3.396 -7.437 4.385 1.00 89.06 180 TRP A CA 1
ATOM 1429 C C . TRP A 1 180 ? 4.720 -8.212 4.448 1.00 89.06 180 TRP A C 1
ATOM 1431 O O . TRP A 1 180 ? 4.747 -9.412 4.186 1.00 89.06 180 TRP A O 1
ATOM 1441 N N . GLU A 1 181 ? 5.823 -7.540 4.780 1.00 88.75 181 GLU A N 1
ATOM 1442 C CA . GLU A 1 181 ? 7.131 -8.160 5.047 1.00 88.75 181 GLU A CA 1
ATOM 1443 C C . GLU A 1 181 ? 7.670 -9.056 3.938 1.00 88.75 181 GLU A C 1
ATOM 1445 O O . GLU A 1 181 ? 8.388 -10.033 4.168 1.00 88.75 181 GLU A O 1
ATOM 1450 N N . ARG A 1 182 ? 7.374 -8.678 2.699 1.00 85.19 182 ARG A N 1
ATOM 1451 C CA . ARG A 1 182 ? 7.958 -9.309 1.523 1.00 85.19 182 ARG A CA 1
ATOM 1452 C C . ARG A 1 182 ? 9.477 -9.159 1.595 1.00 85.19 182 ARG A C 1
ATOM 1454 O O . ARG A 1 182 ? 10.003 -8.050 1.664 1.00 85.19 182 ARG A O 1
ATOM 1461 N N . GLN A 1 183 ? 10.209 -10.267 1.594 1.00 84.94 183 GLN A N 1
ATOM 1462 C CA . GLN A 1 183 ? 11.668 -10.201 1.632 1.00 84.94 183 GLN A CA 1
ATOM 1463 C C . GLN A 1 183 ? 12.205 -9.550 0.359 1.00 84.94 183 GLN A C 1
ATOM 1465 O O . GLN A 1 183 ? 11.777 -9.881 -0.744 1.00 84.94 183 GLN A O 1
ATOM 1470 N N . ASN A 1 184 ? 13.172 -8.645 0.520 1.00 83.88 184 ASN A N 1
ATOM 1471 C CA . ASN A 1 184 ? 13.837 -7.959 -0.587 1.00 83.88 184 ASN A CA 1
ATOM 1472 C C . ASN A 1 184 ? 12.875 -7.249 -1.553 1.00 83.88 184 ASN A C 1
ATOM 1474 O O . ASN A 1 184 ? 13.179 -7.139 -2.737 1.00 83.88 184 ASN A O 1
ATOM 1478 N N . TRP A 1 185 ? 11.725 -6.762 -1.068 1.00 84.81 185 TRP A N 1
ATOM 1479 C CA . TRP A 1 185 ? 10.711 -6.105 -1.904 1.00 84.81 185 TRP A CA 1
ATOM 1480 C C . TRP A 1 185 ? 11.279 -4.962 -2.763 1.00 84.81 185 TRP A C 1
ATOM 1482 O O . TRP A 1 185 ? 10.809 -4.741 -3.869 1.00 84.81 185 TRP A O 1
ATOM 1492 N N . TRP A 1 186 ? 12.328 -4.283 -2.289 1.00 82.31 186 TRP A N 1
ATOM 1493 C CA . TRP A 1 186 ? 13.015 -3.190 -2.989 1.00 82.31 186 TRP A CA 1
ATOM 1494 C C . TRP A 1 186 ? 13.820 -3.634 -4.221 1.00 82.31 186 TRP A C 1
ATOM 1496 O O . TRP A 1 186 ? 14.431 -2.798 -4.878 1.00 82.31 186 TRP A O 1
ATOM 1506 N N . LEU A 1 187 ? 13.912 -4.938 -4.491 1.00 78.19 187 LEU A N 1
ATOM 1507 C CA . LEU A 1 187 ? 14.528 -5.473 -5.708 1.00 78.19 187 LEU A CA 1
ATOM 1508 C C . LEU A 1 187 ? 13.518 -5.661 -6.841 1.00 78.19 187 LEU A C 1
ATOM 1510 O O . LEU A 1 187 ? 13.936 -5.930 -7.962 1.00 78.19 187 LEU A O 1
ATOM 1514 N N . TYR A 1 188 ? 12.223 -5.547 -6.550 1.00 76.06 188 TYR A N 1
ATOM 1515 C CA . TYR A 1 188 ? 11.157 -5.815 -7.503 1.00 76.06 188 TYR A CA 1
ATOM 1516 C C . TYR A 1 188 ? 10.515 -4.516 -7.959 1.00 76.06 188 TYR A C 1
ATOM 1518 O O . TYR A 1 188 ? 10.275 -3.606 -7.164 1.00 76.06 188 TYR A O 1
ATOM 1526 N N . SER A 1 189 ? 10.175 -4.462 -9.240 1.00 76.12 189 SER A N 1
ATOM 1527 C CA . SER A 1 189 ? 9.349 -3.384 -9.757 1.00 76.12 189 SER A CA 1
ATOM 1528 C C . SER A 1 189 ? 7.935 -3.431 -9.191 1.00 76.12 189 SER A C 1
ATOM 1530 O O . SER A 1 189 ? 7.436 -4.485 -8.788 1.00 76.12 189 SER A O 1
ATOM 1532 N N . SER A 1 190 ? 7.228 -2.303 -9.252 1.00 77.56 190 SER A N 1
ATOM 1533 C CA . SER A 1 190 ? 5.800 -2.242 -8.938 1.00 77.56 190 SER A CA 1
ATOM 1534 C C . SER A 1 190 ? 5.019 -3.343 -9.645 1.00 77.56 190 SER A C 1
ATOM 1536 O O . SER A 1 190 ? 4.210 -4.011 -9.016 1.00 77.56 190 SER A O 1
ATOM 1538 N N . ALA A 1 191 ? 5.257 -3.558 -10.942 1.00 75.00 191 ALA A N 1
ATOM 1539 C CA . ALA A 1 191 ? 4.547 -4.579 -11.706 1.00 75.00 191 ALA A CA 1
ATOM 1540 C C . ALA A 1 191 ? 4.833 -5.997 -11.191 1.00 75.00 191 ALA A C 1
ATOM 1542 O O . ALA A 1 191 ? 3.929 -6.823 -11.190 1.00 75.00 191 ALA A O 1
ATOM 1543 N N . GLU A 1 192 ? 6.053 -6.289 -10.741 1.00 79.25 192 GLU A N 1
ATOM 1544 C CA . GLU A 1 192 ? 6.405 -7.588 -10.155 1.00 79.25 192 GLU A CA 1
ATOM 1545 C C . GLU A 1 192 ? 5.781 -7.766 -8.774 1.00 79.25 192 GL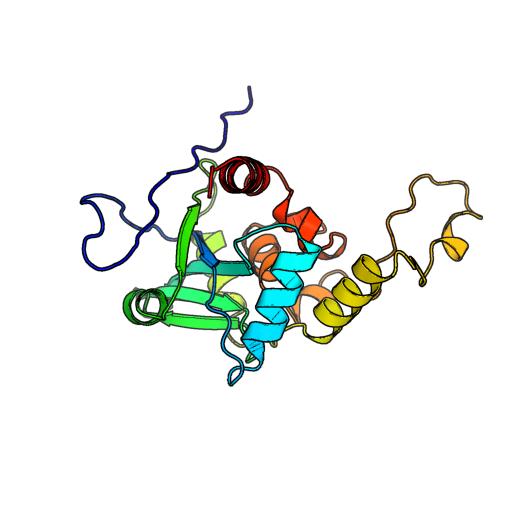U A C 1
ATOM 1547 O O . GLU A 1 192 ? 5.194 -8.811 -8.521 1.00 79.25 192 GLU A O 1
ATOM 1552 N N . ILE A 1 193 ? 5.809 -6.732 -7.926 1.00 79.56 193 ILE A N 1
ATOM 1553 C CA . ILE A 1 193 ? 5.115 -6.731 -6.628 1.00 79.56 193 ILE A CA 1
ATOM 1554 C C . ILE A 1 193 ? 3.614 -6.966 -6.832 1.00 79.56 193 ILE A C 1
ATOM 1556 O O . ILE A 1 193 ? 2.996 -7.768 -6.134 1.00 79.56 193 ILE A O 1
ATOM 1560 N N . TRP A 1 194 ? 3.032 -6.292 -7.824 1.00 74.12 194 TRP A N 1
ATOM 1561 C CA . TRP A 1 194 ? 1.650 -6.480 -8.239 1.00 74.12 194 TRP A CA 1
ATOM 1562 C C . TRP A 1 194 ? 1.417 -7.901 -8.789 1.00 74.12 194 TRP A C 1
ATOM 1564 O O . TRP A 1 194 ? 0.434 -8.552 -8.464 1.00 74.12 194 TRP A O 1
ATOM 1574 N N . ASN A 1 195 ? 2.319 -8.452 -9.585 1.00 72.31 195 ASN A N 1
ATOM 1575 C CA . ASN A 1 195 ? 2.150 -9.792 -10.146 1.00 72.31 195 ASN A CA 1
ATOM 1576 C C . ASN A 1 195 ? 2.582 -10.923 -9.203 1.00 72.31 195 ASN A C 1
ATOM 1578 O O . ASN A 1 195 ? 2.581 -12.083 -9.611 1.00 72.31 195 ASN A O 1
ATOM 1582 N N . ASP A 1 196 ? 2.919 -10.626 -7.952 1.00 72.69 196 ASP A N 1
ATOM 1583 C CA . ASP A 1 196 ? 3.322 -11.633 -6.984 1.00 72.69 196 ASP A CA 1
ATOM 1584 C C . ASP A 1 196 ? 2.091 -12.251 -6.288 1.00 72.69 196 ASP A C 1
ATOM 1586 O O . ASP A 1 196 ? 1.366 -11.598 -5.528 1.00 72.69 196 ASP A O 1
ATOM 1590 N N . GLY A 1 197 ? 1.860 -13.541 -6.567 1.00 64.62 197 GLY A N 1
ATOM 1591 C CA . GLY A 1 197 ? 0.971 -14.473 -5.862 1.00 64.62 197 GLY A CA 1
ATOM 1592 C C . GLY A 1 197 ? -0.444 -13.968 -5.564 1.00 64.62 197 GLY A C 1
ATOM 1593 O O . GLY A 1 197 ? -1.389 -14.251 -6.295 1.00 64.62 197 GLY A O 1
ATOM 1594 N N . MET A 1 198 ? -0.593 -13.242 -4.456 1.00 65.88 198 MET A N 1
ATOM 1595 C CA . MET A 1 198 ? -1.877 -12.764 -3.932 1.00 65.88 198 MET A CA 1
ATOM 1596 C C . MET A 1 198 ? -2.559 -11.765 -4.867 1.00 65.88 198 MET A C 1
ATOM 1598 O O . MET A 1 198 ? -3.774 -11.795 -5.044 1.00 65.88 198 MET A O 1
ATOM 1602 N N . LEU A 1 199 ? -1.769 -10.889 -5.478 1.00 67.44 199 LEU A N 1
ATOM 1603 C CA . LEU A 1 199 ? -2.267 -9.840 -6.353 1.00 67.44 199 LEU A CA 1
ATOM 1604 C C . LEU A 1 199 ? -2.410 -10.341 -7.800 1.00 67.44 199 LEU A C 1
ATOM 1606 O O . LEU A 1 199 ? -3.326 -9.929 -8.509 1.00 67.44 199 LEU A O 1
ATOM 1610 N N . HIS A 1 200 ? -1.598 -11.325 -8.200 1.00 70.19 200 HIS A N 1
ATOM 1611 C CA . HIS A 1 200 ? -1.648 -11.940 -9.527 1.00 70.19 200 HIS A CA 1
ATOM 1612 C C . HIS A 1 200 ? -3.009 -12.549 -9.871 1.00 70.19 200 HIS A C 1
ATOM 1614 O O . HIS A 1 200 ? -3.536 -12.307 -10.956 1.00 70.19 200 HIS A O 1
ATOM 1620 N N . THR A 1 201 ? -3.599 -13.319 -8.948 1.00 68.25 201 THR A N 1
ATOM 1621 C CA . THR A 1 201 ? -4.919 -13.941 -9.152 1.00 68.25 201 THR A CA 1
ATOM 1622 C C . THR A 1 201 ? -5.975 -12.878 -9.431 1.00 68.25 201 THR A C 1
ATOM 1624 O O . THR A 1 201 ? -6.713 -12.959 -10.410 1.00 68.25 201 THR A O 1
ATOM 1627 N N . VAL A 1 202 ? -5.972 -11.820 -8.622 1.00 68.94 202 VAL A N 1
ATOM 1628 C CA . VAL A 1 202 ? -6.896 -10.690 -8.738 1.00 68.94 202 VAL A CA 1
ATOM 1629 C C . VAL A 1 202 ? -6.681 -9.964 -10.063 1.00 68.94 202 VAL A C 1
ATOM 1631 O O . VAL A 1 202 ? -7.644 -9.615 -10.743 1.00 68.94 202 VAL A O 1
ATOM 1634 N N . PHE A 1 203 ? -5.429 -9.790 -10.488 1.00 69.69 203 PHE A N 1
ATOM 1635 C CA . PHE A 1 203 ? -5.118 -9.149 -11.761 1.00 69.69 203 PHE A CA 1
ATOM 1636 C C . PHE A 1 203 ? -5.526 -9.964 -12.973 1.00 69.69 203 PHE A C 1
ATOM 1638 O O . PHE A 1 203 ? -6.122 -9.400 -13.891 1.00 69.69 203 PHE A O 1
ATOM 1645 N N . ASN A 1 204 ? -5.282 -11.270 -12.976 1.00 71.00 204 ASN A N 1
ATOM 1646 C CA . ASN A 1 204 ? -5.729 -12.132 -14.064 1.00 71.00 204 ASN A CA 1
ATOM 1647 C C . ASN A 1 204 ? -7.256 -12.153 -14.165 1.00 71.00 204 ASN A C 1
ATOM 1649 O O . ASN A 1 204 ? -7.799 -12.073 -15.266 1.00 71.00 204 ASN A O 1
ATOM 1653 N N . GLU A 1 205 ? -7.958 -12.195 -13.033 1.00 72.00 205 GLU A N 1
ATOM 1654 C CA . GLU A 1 205 ? -9.418 -12.119 -13.021 1.00 72.00 205 GLU A CA 1
ATOM 1655 C C . GLU A 1 205 ? -9.942 -10.794 -13.584 1.00 72.00 205 GLU A C 1
ATOM 1657 O O . GLU A 1 205 ? -10.841 -10.797 -14.426 1.00 72.00 205 GLU A O 1
ATOM 1662 N N . LEU A 1 206 ? -9.374 -9.662 -13.160 1.00 70.19 206 LEU A N 1
ATOM 1663 C CA . LEU A 1 206 ? -9.793 -8.343 -13.640 1.00 70.19 206 LEU A CA 1
ATOM 1664 C C . LEU A 1 206 ? -9.454 -8.130 -15.117 1.00 70.19 206 LEU A C 1
ATOM 1666 O O . LEU A 1 206 ? -10.231 -7.510 -15.843 1.00 70.19 206 LEU A O 1
ATOM 1670 N N . LYS A 1 207 ? -8.317 -8.658 -15.580 1.00 70.31 207 LYS A N 1
ATOM 1671 C CA . LYS A 1 207 ? -7.882 -8.572 -16.978 1.00 70.31 207 LYS A CA 1
ATOM 1672 C C . LYS A 1 207 ? -8.790 -9.365 -17.920 1.00 70.31 207 LYS A C 1
ATOM 1674 O O . LYS A 1 207 ? -9.025 -8.918 -19.039 1.00 70.31 207 LYS A O 1
ATOM 1679 N N . ASN A 1 208 ? -9.308 -10.506 -17.466 1.00 75.00 208 ASN A N 1
ATOM 1680 C CA . ASN A 1 208 ? -10.157 -11.393 -18.265 1.00 75.00 208 ASN A CA 1
ATOM 1681 C C . ASN A 1 208 ? -11.651 -11.033 -18.209 1.00 75.00 208 ASN A C 1
ATOM 1683 O O . ASN A 1 208 ? -12.468 -11.701 -18.844 1.00 75.00 208 ASN A O 1
ATOM 1687 N N . LYS A 1 209 ? -12.035 -9.993 -17.460 1.00 70.69 209 LYS A N 1
ATOM 1688 C CA . LYS A 1 209 ? -13.428 -9.557 -17.368 1.00 70.69 209 LYS A CA 1
ATOM 1689 C C . LYS A 1 209 ? -13.841 -8.855 -18.675 1.00 70.69 209 LYS A C 1
ATOM 1691 O O . LYS A 1 209 ? -13.157 -7.910 -19.081 1.00 70.69 209 LYS A O 1
ATOM 1696 N N . PRO A 1 210 ? -14.936 -9.273 -19.341 1.00 69.88 210 PRO A N 1
ATOM 1697 C CA . PRO A 1 210 ? -15.456 -8.542 -20.492 1.00 69.88 210 PRO A CA 1
ATOM 1698 C C . PRO A 1 210 ? -15.819 -7.114 -20.063 1.00 69.88 210 PRO A C 1
ATOM 1700 O O . PRO A 1 210 ? -16.399 -6.917 -18.992 1.00 69.88 210 PRO A O 1
ATOM 1703 N N . ARG A 1 211 ? -15.385 -6.136 -20.864 1.00 60.34 211 ARG A N 1
ATOM 1704 C CA . ARG A 1 211 ? -15.634 -4.707 -20.635 1.00 60.34 211 ARG A CA 1
ATOM 1705 C C . ARG A 1 211 ? -17.042 -4.311 -21.039 1.00 60.34 211 ARG A C 1
ATOM 1707 O O . ARG A 1 211 ? -17.516 -4.856 -22.058 1.00 60.34 211 ARG A O 1
#

Radius of gyration: 17.53 Å; chains: 1; bounding box: 57×47×42 Å

Foldseek 3Di:
DPPAFPQPDDKDDPDPGDPDDDDDFFKKKWFQDDQDPPDPVSVLQVLQCVLLVFNTRWIWTFAQDPVRATWTFTQDQQGTAIDHPVVVVPHDTPIIGIGDGPPPPDRPLLRCLSHVRHRQHADPVQSVVLSVCRVPVCLPPPPPPPVVPPDDDPLSARPDDFDVNQSSHYHRLRSSCRSVVPPRSVSDDSSVSCCPRRNVVVRVVVSPDDD